Protein AF-A0A9W8L9P3-F1 (afdb_monomer_lite)

pLDDT: mean 70.15, std 20.24, range [27.69, 97.31]

Structure (mmCIF, N/CA/C/O backbone):
data_AF-A0A9W8L9P3-F1
#
_entry.id   AF-A0A9W8L9P3-F1
#
loop_
_atom_site.group_PDB
_atom_site.id
_atom_site.type_symbol
_atom_site.label_atom_id
_atom_site.label_alt_id
_atom_site.label_comp_id
_atom_site.label_asym_id
_atom_site.label_entity_id
_atom_site.label_seq_id
_atom_site.pdbx_PDB_ins_code
_atom_site.Cartn_x
_atom_site.Cartn_y
_atom_site.Cartn_z
_atom_site.occupancy
_atom_site.B_iso_or_equiv
_atom_site.auth_seq_id
_atom_site.auth_comp_id
_atom_site.auth_asym_id
_atom_site.auth_atom_id
_a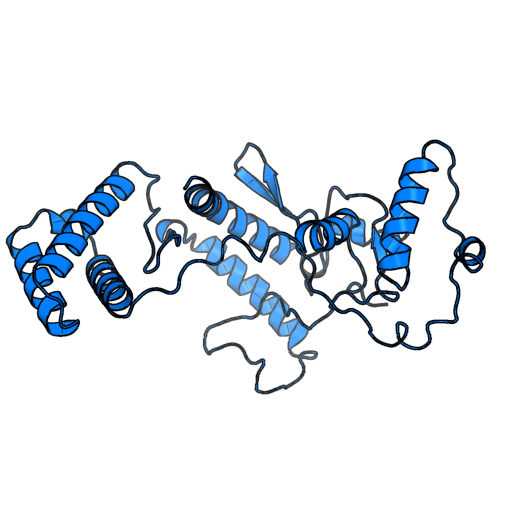tom_site.pdbx_PDB_model_num
ATOM 1 N N . MET A 1 1 ? 17.894 12.466 -28.233 1.00 28.80 1 MET A N 1
ATOM 2 C CA . MET A 1 1 ? 16.641 11.709 -28.426 1.00 28.80 1 MET A CA 1
ATOM 3 C C . MET A 1 1 ? 16.268 11.122 -27.082 1.00 28.80 1 MET A C 1
ATOM 5 O O . MET A 1 1 ? 17.071 10.378 -26.532 1.00 28.80 1 MET A O 1
ATOM 9 N N . SER A 1 2 ? 15.157 11.579 -26.509 1.00 27.69 2 SER A N 1
ATOM 10 C CA . SER A 1 2 ? 14.702 11.188 -25.174 1.00 27.69 2 SER A CA 1
ATOM 11 C C . SER A 1 2 ? 13.898 9.889 -25.263 1.00 27.69 2 SER A C 1
ATOM 13 O O . SER A 1 2 ? 13.131 9.700 -26.199 1.00 27.69 2 SER A O 1
ATOM 15 N N . PHE A 1 3 ? 14.113 8.970 -24.324 1.00 33.41 3 PHE A N 1
ATOM 16 C CA . PHE A 1 3 ? 13.426 7.670 -24.257 1.00 33.41 3 PHE A CA 1
ATOM 17 C C . PHE A 1 3 ? 11.992 7.756 -23.713 1.00 33.41 3 PHE A C 1
ATOM 19 O O . PHE A 1 3 ? 11.249 6.790 -23.826 1.00 33.41 3 PHE A O 1
ATOM 26 N N . SER A 1 4 ? 11.632 8.923 -23.175 1.00 37.16 4 SER A N 1
ATOM 27 C CA . SER A 1 4 ? 10.321 9.334 -22.649 1.00 37.16 4 SER A CA 1
ATOM 28 C C . SER A 1 4 ? 9.149 9.210 -23.597 1.00 37.16 4 SER A C 1
ATOM 30 O O . SER A 1 4 ? 7.990 9.218 -23.210 1.00 37.16 4 SER A O 1
ATOM 32 N N . ASP A 1 5 ? 9.488 9.163 -24.867 1.00 38.34 5 ASP A N 1
ATOM 33 C CA . ASP A 1 5 ? 8.584 9.366 -25.963 1.00 38.34 5 ASP A CA 1
ATOM 34 C C . ASP A 1 5 ? 8.177 7.991 -26.474 1.00 38.34 5 ASP A C 1
ATOM 36 O O . ASP A 1 5 ? 8.290 7.773 -27.657 1.00 38.34 5 ASP A O 1
ATOM 40 N N . LYS A 1 6 ? 7.878 6.995 -25.636 1.00 43.53 6 LYS A N 1
ATOM 41 C CA . LYS A 1 6 ? 7.636 5.610 -26.083 1.00 43.53 6 LYS A CA 1
ATOM 42 C C . LYS A 1 6 ? 6.429 5.049 -25.323 1.00 43.53 6 LYS A C 1
ATOM 44 O O . LYS A 1 6 ? 6.466 5.099 -24.099 1.00 43.53 6 LYS A O 1
ATOM 49 N N . VAL A 1 7 ? 5.396 4.496 -25.992 1.00 46.78 7 VAL A N 1
ATOM 50 C CA . VAL A 1 7 ? 4.148 3.919 -25.377 1.00 46.78 7 VAL A CA 1
ATOM 51 C C . VAL A 1 7 ? 3.688 2.591 -26.013 1.00 46.78 7 VAL A C 1
ATOM 53 O O . VAL A 1 7 ? 3.923 2.397 -27.198 1.00 46.78 7 VAL A O 1
ATOM 56 N N . CYS A 1 8 ? 2.992 1.685 -25.308 1.00 42.81 8 CYS A N 1
ATOM 57 C CA . CYS A 1 8 ? 2.391 0.493 -25.927 1.00 42.81 8 CYS A CA 1
ATOM 58 C C . CYS A 1 8 ? 0.982 0.786 -26.479 1.00 42.81 8 CYS A C 1
ATOM 60 O O . CYS A 1 8 ? 0.221 1.587 -25.944 1.00 42.81 8 CYS A O 1
ATOM 62 N N . LEU A 1 9 ? 0.623 0.128 -27.579 1.00 43.62 9 LEU A N 1
ATOM 63 C CA . LEU A 1 9 ? -0.650 0.296 -28.285 1.00 43.62 9 LEU A CA 1
ATOM 64 C C . LEU A 1 9 ? -1.886 -0.032 -27.420 1.00 43.62 9 LEU A C 1
ATOM 66 O O . LEU A 1 9 ? -2.886 0.686 -27.480 1.00 43.62 9 LEU A O 1
ATOM 70 N N . GLU A 1 10 ? -1.786 -1.062 -26.579 1.00 49.00 10 GLU A N 1
ATOM 71 C CA . GLU A 1 10 ? -2.861 -1.535 -25.692 1.00 49.00 10 GLU A CA 1
ATOM 72 C C . GLU A 1 10 ? -3.124 -0.564 -24.518 1.00 49.00 10 GLU A C 1
ATOM 74 O O . GLU A 1 10 ? -4.282 -0.339 -24.149 1.00 49.00 10 GLU A O 1
ATOM 79 N N . ASP A 1 11 ? -2.083 0.122 -24.024 1.00 44.88 11 ASP A N 1
ATOM 80 C CA . ASP A 1 11 ? -2.177 1.149 -22.969 1.00 44.88 11 ASP A CA 1
ATOM 81 C C . ASP A 1 11 ? -3.068 2.326 -23.387 1.00 44.88 11 ASP A C 1
ATOM 83 O O . ASP A 1 11 ? -3.829 2.890 -22.593 1.00 44.88 11 ASP A O 1
ATOM 87 N N . ILE A 1 12 ? -2.979 2.707 -24.665 1.00 47.88 12 ILE A N 1
ATOM 88 C CA . ILE A 1 12 ? -3.737 3.822 -25.232 1.00 47.88 12 ILE A CA 1
ATOM 89 C C . ILE A 1 12 ? -5.196 3.406 -25.436 1.00 47.88 12 ILE A C 1
ATOM 91 O O . ILE A 1 12 ? -6.100 4.162 -25.086 1.00 47.88 12 ILE A O 1
ATOM 95 N N . GLU A 1 13 ? -5.463 2.204 -25.951 1.00 45.25 13 GLU A N 1
ATOM 96 C CA . GLU A 1 13 ? -6.834 1.711 -26.145 1.00 45.25 13 GLU A CA 1
ATOM 97 C C . GLU A 1 13 ? -7.614 1.604 -24.822 1.00 45.25 13 GLU A C 1
ATOM 99 O O . GLU A 1 13 ? -8.783 2.007 -24.761 1.00 45.25 13 GLU A O 1
ATOM 104 N N . GLY A 1 14 ? -6.961 1.163 -23.740 1.00 44.62 14 GLY A N 1
ATOM 105 C CA . GLY A 1 14 ? -7.553 1.087 -22.401 1.00 44.62 14 GLY A CA 1
ATOM 106 C C . GLY A 1 14 ? -7.969 2.446 -21.822 1.00 44.62 14 GLY A C 1
ATOM 107 O O . GLY A 1 14 ? -9.024 2.543 -21.185 1.00 44.62 14 GLY A O 1
ATOM 108 N N . LEU A 1 15 ? -7.197 3.506 -22.091 1.00 42.22 15 LEU A N 1
ATOM 109 C CA . LEU A 1 15 ? -7.508 4.879 -21.668 1.00 42.22 15 LEU A CA 1
ATOM 110 C C . LEU A 1 15 ? -8.785 5.425 -22.333 1.00 42.22 15 LEU A C 1
ATOM 112 O O . LEU A 1 15 ? -9.551 6.143 -21.687 1.00 42.22 15 LEU A O 1
ATOM 116 N N . TYR A 1 16 ? -9.056 5.063 -23.594 1.00 40.56 16 TYR A N 1
ATOM 117 C CA . TYR A 1 16 ? -10.222 5.566 -24.339 1.00 40.56 16 TYR A CA 1
ATOM 118 C C . TYR A 1 16 ? -11.461 4.674 -24.221 1.00 40.56 16 TYR A C 1
ATOM 120 O O . TYR A 1 16 ? -12.574 5.200 -24.178 1.00 40.56 16 TYR A O 1
ATOM 128 N N . ALA A 1 17 ? -11.303 3.352 -24.091 1.00 41.75 17 ALA A N 1
ATOM 129 C CA . ALA A 1 17 ? -12.431 2.447 -23.854 1.00 41.75 17 ALA A CA 1
ATOM 130 C C . ALA A 1 17 ? -13.065 2.649 -22.462 1.00 41.75 17 ALA A C 1
ATOM 132 O O . ALA A 1 17 ? -14.269 2.452 -22.290 1.00 41.75 17 ALA A O 1
ATOM 133 N N . LYS A 1 18 ? -12.279 3.091 -21.467 1.00 39.78 18 LYS A N 1
ATOM 134 C CA . LYS A 1 18 ? -12.737 3.305 -20.081 1.00 39.78 18 LYS A CA 1
ATOM 135 C C . LYS A 1 18 ? -13.210 4.725 -19.759 1.00 39.78 18 LYS A C 1
ATOM 137 O O . LYS A 1 18 ? -13.650 4.964 -18.635 1.00 39.78 18 LYS A O 1
ATOM 142 N N . GLY A 1 19 ? -13.232 5.642 -20.731 1.00 35.38 19 GLY A N 1
ATOM 143 C CA . GLY A 1 19 ? -13.802 6.988 -20.558 1.00 35.38 19 GLY A CA 1
ATOM 144 C C . GLY A 1 19 ? -15.287 7.008 -20.149 1.00 35.38 19 GLY A C 1
ATOM 145 O O . GLY A 1 19 ? -15.791 8.049 -19.747 1.00 35.38 19 GLY A O 1
ATOM 146 N N . ALA A 1 20 ? -15.975 5.862 -20.208 1.00 35.44 20 ALA A N 1
ATOM 147 C CA . ALA A 1 20 ? -17.373 5.692 -19.814 1.00 35.44 20 ALA A CA 1
ATOM 148 C C . ALA A 1 20 ? -17.593 5.053 -18.421 1.00 35.44 20 ALA A C 1
ATOM 150 O O . ALA A 1 20 ? -18.742 4.890 -18.018 1.00 35.44 20 ALA A O 1
ATOM 151 N N . TYR A 1 21 ? -16.544 4.679 -17.671 1.00 36.06 21 TYR A N 1
ATOM 152 C CA . TYR A 1 21 ? -16.704 3.917 -16.414 1.00 36.06 21 TYR A CA 1
ATOM 153 C C . TYR A 1 21 ? -16.655 4.743 -15.118 1.00 36.06 21 TYR A C 1
ATOM 155 O O . TYR A 1 21 ? -16.954 4.210 -14.051 1.00 36.06 21 TYR A O 1
ATOM 163 N N . PHE A 1 22 ? -16.336 6.039 -15.173 1.00 39.22 22 PHE A N 1
ATOM 164 C CA . PHE A 1 22 ? -16.160 6.846 -13.955 1.00 39.22 22 PHE A CA 1
ATOM 165 C C . PHE A 1 22 ? -17.440 7.499 -13.405 1.00 39.22 22 PHE A C 1
ATOM 167 O O . PHE A 1 22 ? -17.396 8.079 -12.323 1.00 39.22 22 PHE A O 1
ATOM 174 N N . GLU A 1 23 ? -18.588 7.395 -14.082 1.00 40.22 23 GLU A N 1
ATOM 175 C CA . GLU A 1 23 ? -19.798 8.132 -13.670 1.00 40.22 23 GLU A CA 1
ATOM 176 C C . GLU A 1 23 ? -20.809 7.339 -12.819 1.00 40.22 23 GLU A C 1
ATOM 178 O O . GLU A 1 23 ? -21.746 7.938 -12.298 1.00 40.22 23 GLU A O 1
ATOM 183 N N . THR A 1 24 ? -20.647 6.026 -12.602 1.00 41.41 24 THR A N 1
ATOM 184 C CA . THR A 1 24 ? -21.723 5.213 -11.980 1.00 41.41 24 THR A CA 1
ATOM 185 C C . THR A 1 24 ? -21.409 4.580 -10.623 1.00 41.41 24 THR A C 1
ATOM 187 O O . THR A 1 24 ? -22.334 4.091 -9.979 1.00 41.41 24 THR A O 1
ATOM 190 N N . HIS A 1 25 ? -20.164 4.639 -10.133 1.00 46.75 25 HIS A N 1
ATOM 191 C CA . HIS A 1 25 ? -19.759 3.976 -8.877 1.00 46.75 25 HIS A CA 1
ATOM 192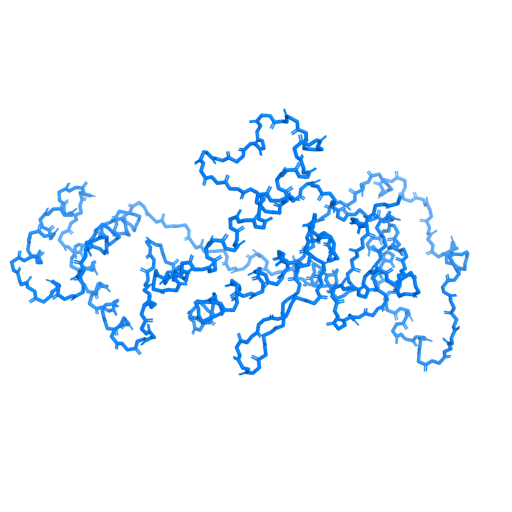 C C . HIS A 1 25 ? -18.918 4.861 -7.946 1.00 46.75 25 HIS A C 1
ATOM 194 O O . HIS A 1 25 ? -18.115 4.359 -7.164 1.00 46.75 25 HIS A O 1
ATOM 200 N N . ALA A 1 26 ? -19.080 6.187 -8.006 1.00 53.09 26 ALA A N 1
ATOM 201 C CA . ALA A 1 26 ? -18.414 7.064 -7.047 1.00 53.09 26 ALA A CA 1
ATOM 202 C C . ALA A 1 26 ? -18.833 6.677 -5.616 1.00 53.09 26 ALA A C 1
ATOM 204 O O . ALA A 1 26 ? -20.019 6.730 -5.270 1.00 53.09 26 ALA A O 1
ATOM 205 N N . VAL A 1 27 ? -17.857 6.266 -4.798 1.00 61.22 27 VAL A N 1
ATOM 206 C CA . VAL A 1 27 ? -18.069 5.911 -3.389 1.00 61.22 27 VAL A CA 1
ATOM 207 C C . VAL A 1 27 ? -18.776 7.076 -2.706 1.00 61.22 27 VAL A C 1
ATOM 209 O O . VAL A 1 27 ? -18.332 8.225 -2.788 1.00 61.22 27 VAL A O 1
ATOM 212 N N . LYS A 1 28 ? -19.908 6.794 -2.054 1.00 75.06 28 LYS A N 1
ATOM 213 C CA . LYS A 1 28 ? -20.668 7.835 -1.361 1.00 75.06 28 LYS A CA 1
ATOM 214 C C . LYS A 1 28 ? -19.780 8.481 -0.291 1.00 75.06 28 LYS A C 1
ATOM 216 O O . LYS A 1 28 ? -19.092 7.763 0.436 1.00 75.06 28 LYS A O 1
ATOM 221 N N . PRO A 1 29 ? -19.793 9.819 -0.166 1.00 81.06 29 PRO A N 1
ATOM 222 C CA . PRO A 1 29 ? -19.003 10.489 0.852 1.00 81.06 29 PRO A CA 1
ATOM 223 C C . PRO A 1 29 ? -19.452 10.027 2.238 1.00 81.06 29 PRO A C 1
ATOM 225 O O . PRO A 1 29 ? -20.646 10.014 2.541 1.00 81.06 29 PRO A O 1
ATOM 228 N N . LYS A 1 30 ? -18.482 9.676 3.084 1.00 85.69 30 LYS A N 1
ATOM 229 C CA . LYS A 1 30 ? -18.744 9.269 4.464 1.00 85.69 30 LYS A CA 1
ATOM 230 C C . LYS A 1 30 ? -19.238 10.449 5.294 1.00 85.69 30 LYS A C 1
ATOM 232 O O . LYS A 1 30 ? -18.729 11.570 5.208 1.00 85.69 30 LYS A O 1
ATOM 237 N N . THR A 1 31 ? -20.223 10.189 6.134 1.00 92.19 31 THR A N 1
ATOM 238 C CA . THR A 1 31 ? -20.740 11.123 7.126 1.00 92.19 31 THR A CA 1
ATOM 239 C C . THR A 1 31 ? -19.696 11.418 8.204 1.00 92.19 31 THR A C 1
ATOM 241 O O . THR A 1 31 ? -18.747 10.671 8.447 1.00 92.19 31 THR A O 1
ATOM 244 N N . ARG A 1 32 ? -19.899 12.519 8.936 1.00 92.81 32 ARG A N 1
ATOM 245 C CA . ARG A 1 32 ? -19.049 12.866 10.089 1.00 92.81 32 ARG A CA 1
ATOM 246 C C . ARG A 1 32 ? -19.100 11.821 11.206 1.00 92.81 32 ARG A C 1
ATOM 248 O O . ARG A 1 32 ? -18.171 11.766 12.003 1.00 92.81 32 ARG A O 1
ATOM 255 N N . VAL A 1 33 ? -20.190 11.063 11.316 1.00 92.94 33 VAL A N 1
ATOM 256 C CA . VAL A 1 33 ? -20.323 9.984 12.303 1.00 92.94 33 VAL A CA 1
ATOM 257 C C . VAL A 1 33 ? -19.426 8.820 11.899 1.00 92.94 33 VAL A C 1
ATOM 259 O O . VAL A 1 33 ? -18.537 8.471 12.669 1.00 92.94 33 VAL A O 1
ATOM 262 N N . GLU A 1 34 ? -19.551 8.340 10.659 1.00 91.06 34 GLU A N 1
ATOM 263 C CA . GLU A 1 34 ? -18.711 7.260 10.118 1.00 91.06 34 GLU A CA 1
ATOM 264 C C . GLU A 1 34 ? -17.221 7.596 10.227 1.00 91.06 34 GLU A C 1
ATOM 266 O O . GLU A 1 34 ? -16.437 6.791 10.713 1.00 91.06 34 GLU A O 1
ATOM 271 N N . LEU A 1 35 ? -16.813 8.825 9.889 1.00 92.00 35 LEU A N 1
ATOM 272 C CA . LEU A 1 35 ? -15.411 9.240 10.019 1.00 92.00 35 LEU A CA 1
ATOM 273 C C . LEU A 1 35 ? -14.895 9.226 11.467 1.00 92.00 35 LEU A C 1
ATOM 275 O O . LEU A 1 35 ? -13.699 9.041 11.687 1.00 92.00 35 LEU A O 1
ATOM 279 N N . ARG A 1 36 ? -15.757 9.464 12.463 1.00 94.88 36 ARG A N 1
ATOM 280 C CA . ARG A 1 36 ? -15.377 9.365 13.882 1.00 94.88 36 ARG A CA 1
ATOM 281 C C . ARG A 1 36 ? -15.287 7.909 14.323 1.00 94.88 36 ARG A C 1
ATOM 283 O O . ARG A 1 36 ? -14.359 7.579 15.051 1.00 94.88 36 ARG A O 1
ATOM 290 N N . MET A 1 37 ? -16.191 7.061 13.837 1.00 94.31 37 MET A N 1
ATOM 291 C CA . MET A 1 37 ? -16.171 5.623 14.101 1.00 94.31 37 MET A CA 1
ATOM 292 C C . MET A 1 37 ? -14.935 4.953 13.493 1.00 94.31 37 MET A C 1
ATOM 294 O O . MET A 1 37 ? -14.223 4.258 14.206 1.00 94.31 37 MET A O 1
ATOM 298 N N . ILE A 1 38 ? -14.589 5.270 12.240 1.00 91.06 38 ILE A N 1
ATOM 299 C CA . ILE A 1 38 ? -13.365 4.785 11.576 1.00 91.06 38 ILE A CA 1
ATOM 300 C C . ILE A 1 38 ? -12.120 5.185 12.369 1.00 91.06 38 ILE A C 1
ATOM 302 O O . ILE A 1 38 ? -11.244 4.362 12.617 1.00 91.06 38 ILE A O 1
ATOM 306 N N . LYS A 1 39 ? -12.047 6.440 12.831 1.00 92.44 39 LYS A N 1
ATOM 307 C CA . LYS A 1 39 ? -10.921 6.906 13.657 1.00 92.44 39 LYS A CA 1
ATOM 308 C C . LYS A 1 39 ? -10.842 6.192 15.005 1.00 92.44 39 LYS A C 1
ATOM 310 O O . LYS A 1 39 ? -9.737 5.924 15.462 1.00 92.44 39 LYS A O 1
ATOM 315 N N . ALA A 1 40 ? -11.980 5.904 15.633 1.00 94.56 40 ALA A N 1
ATOM 316 C CA . ALA A 1 40 ? -12.039 5.153 16.882 1.00 94.56 40 ALA A CA 1
ATOM 317 C C . ALA A 1 40 ? -11.603 3.690 16.692 1.00 94.56 40 ALA A C 1
ATOM 319 O O . ALA A 1 40 ? -10.775 3.201 17.457 1.00 94.56 40 ALA A O 1
ATOM 320 N N . SER A 1 41 ? -12.095 3.030 15.639 1.00 93.88 41 SER A N 1
ATOM 321 C CA . SER A 1 41 ? -11.680 1.683 15.224 1.00 93.88 41 SER A CA 1
ATOM 322 C C . SER A 1 41 ? -10.170 1.634 14.958 1.00 93.88 41 SER A C 1
ATOM 324 O O . SER A 1 41 ? -9.459 0.835 15.562 1.00 93.88 41 SER A O 1
ATOM 326 N N . ALA A 1 42 ? -9.639 2.561 14.152 1.00 91.12 42 ALA A N 1
ATOM 327 C CA . ALA A 1 42 ? -8.206 2.655 13.865 1.00 91.12 42 ALA A CA 1
ATOM 328 C C . ALA A 1 42 ? -7.358 2.932 15.119 1.00 91.12 42 ALA A C 1
ATOM 330 O O . ALA A 1 42 ? -6.266 2.387 15.258 1.00 91.12 42 ALA A O 1
ATOM 331 N N . PHE A 1 43 ? -7.855 3.748 16.055 1.00 93.12 43 PHE A N 1
ATOM 332 C CA . PHE A 1 43 ? -7.182 3.988 17.331 1.00 93.12 43 PHE A CA 1
ATOM 333 C C . PHE A 1 43 ? -7.023 2.697 18.142 1.00 93.12 43 PHE A C 1
ATOM 335 O O . PHE A 1 43 ? -5.920 2.413 18.605 1.00 93.12 43 PHE A O 1
ATOM 342 N N . ILE A 1 44 ? -8.079 1.888 18.264 1.00 93.75 44 ILE A N 1
ATOM 343 C CA . ILE A 1 44 ? -8.004 0.598 18.965 1.00 93.75 44 ILE A CA 1
ATOM 344 C C . ILE A 1 44 ? -7.021 -0.337 18.251 1.00 93.75 44 ILE A C 1
ATOM 346 O O . ILE A 1 44 ? -6.127 -0.891 18.887 1.00 93.75 44 ILE A O 1
ATOM 350 N N . ARG A 1 45 ? -7.125 -0.441 16.921 1.00 90.69 45 ARG A N 1
ATOM 351 C CA . ARG A 1 45 ? -6.269 -1.320 16.106 1.00 90.69 45 ARG A CA 1
ATOM 352 C C . ARG A 1 45 ? -4.800 -0.909 16.065 1.00 90.69 45 ARG A C 1
ATOM 354 O O . ARG A 1 45 ? -3.947 -1.739 15.787 1.00 90.69 45 ARG A O 1
ATOM 361 N N . SER A 1 46 ? -4.487 0.346 16.385 1.00 88.50 46 SER A N 1
ATOM 362 C CA . SER A 1 46 ? -3.100 0.800 16.544 1.00 88.50 46 SER A CA 1
ATOM 363 C C . SER A 1 46 ? -2.418 0.262 17.810 1.00 88.50 46 SER A C 1
ATOM 365 O O . SER A 1 46 ? -1.202 0.391 17.958 1.00 88.50 46 SER A O 1
ATOM 367 N N . SER A 1 47 ? -3.182 -0.327 18.737 1.00 89.88 47 SER A N 1
ATOM 368 C CA . SER A 1 47 ? -2.625 -0.990 19.910 1.00 89.88 47 SER A CA 1
ATOM 369 C C . SER A 1 47 ? -1.991 -2.336 19.523 1.00 89.88 47 SER A C 1
ATOM 371 O O . SER A 1 47 ? -2.594 -3.093 18.760 1.00 89.88 47 SER A O 1
ATOM 373 N N . PRO A 1 48 ? -0.798 -2.677 20.046 1.00 86.50 48 PRO A N 1
ATOM 374 C CA . PRO A 1 48 ? -0.215 -4.000 19.840 1.00 86.50 48 PRO A CA 1
ATOM 375 C C . PRO A 1 48 ? -1.161 -5.094 20.338 1.00 86.50 48 PRO A C 1
ATOM 377 O O . PRO A 1 48 ? -1.744 -4.935 21.407 1.00 86.50 48 PRO A O 1
ATOM 380 N N . GLU A 1 49 ? -1.288 -6.197 19.595 1.00 87.94 49 GLU A N 1
ATOM 381 C CA . GLU A 1 49 ? -2.119 -7.353 19.989 1.00 87.94 49 GLU A CA 1
ATOM 382 C C . GLU A 1 49 ? -3.582 -6.970 20.305 1.00 87.94 49 GLU A C 1
ATOM 384 O O . GLU A 1 49 ? -4.222 -7.524 21.205 1.00 87.94 49 GLU A O 1
ATOM 389 N N . TRP A 1 50 ? -4.124 -5.971 19.592 1.00 91.81 50 TRP A N 1
ATOM 390 C CA . TRP A 1 50 ? -5.482 -5.471 19.831 1.00 91.81 50 TRP A CA 1
ATOM 391 C C . TRP A 1 50 ? -6.546 -6.569 19.692 1.00 91.81 50 TRP A C 1
ATOM 393 O O . TRP A 1 50 ? -7.529 -6.571 20.430 1.00 91.81 50 TRP A O 1
ATOM 403 N N . SER A 1 51 ? -6.339 -7.510 18.765 1.00 90.94 51 SER A N 1
ATOM 404 C CA . SER A 1 51 ? -7.241 -8.627 18.473 1.00 90.94 51 SER A CA 1
ATOM 405 C C . SER A 1 51 ? -7.355 -9.599 19.647 1.00 90.94 51 SER A C 1
ATOM 407 O O . SER A 1 51 ? -8.440 -10.075 19.971 1.00 90.94 51 SER A O 1
ATOM 409 N N . GLU A 1 52 ? -6.240 -9.873 20.316 1.00 90.94 52 GLU A N 1
ATOM 410 C CA . GLU A 1 52 ? -6.154 -10.735 21.487 1.00 90.94 52 GLU A CA 1
ATOM 411 C C . GLU A 1 52 ? -6.779 -10.036 22.696 1.00 90.94 52 GLU A C 1
ATOM 413 O O . GLU A 1 52 ? -7.607 -10.626 23.398 1.00 90.94 52 GLU A O 1
ATOM 418 N N . GLN A 1 53 ? -6.438 -8.756 22.881 1.00 93.44 53 GLN A N 1
ATOM 419 C CA . GLN A 1 53 ? -6.959 -7.891 23.942 1.00 93.44 53 GLN A CA 1
ATOM 420 C C . GLN A 1 53 ? -8.468 -7.643 23.836 1.00 93.44 53 GLN A C 1
ATOM 422 O O . GLN A 1 53 ? -9.107 -7.362 24.847 1.00 93.44 53 GLN A O 1
ATOM 427 N N . LEU A 1 54 ? -9.060 -7.798 22.648 1.00 92.75 54 LEU A N 1
ATOM 428 C CA . LEU A 1 54 ? -10.503 -7.673 22.436 1.00 92.75 54 LEU A CA 1
ATOM 429 C C . LEU A 1 54 ? -11.325 -8.686 23.260 1.00 92.75 54 LEU A C 1
ATOM 431 O O . LEU A 1 54 ? -12.503 -8.433 23.525 1.00 92.75 54 LEU A O 1
ATOM 435 N N . ASN A 1 55 ? -10.706 -9.805 23.666 1.00 89.88 55 ASN A N 1
ATOM 436 C CA . ASN A 1 55 ? -11.311 -10.832 24.523 1.00 89.88 55 ASN A CA 1
ATOM 437 C C . ASN A 1 55 ? -11.247 -10.492 26.026 1.00 89.88 55 ASN A C 1
ATOM 439 O O . ASN A 1 55 ? -11.894 -11.169 26.825 1.00 89.88 55 ASN A O 1
ATOM 443 N N . ASP A 1 56 ? -10.467 -9.482 26.430 1.00 93.62 56 ASP A N 1
ATOM 444 C CA . ASP A 1 56 ? -10.430 -8.995 27.811 1.00 93.62 56 ASP A CA 1
ATOM 445 C C . ASP A 1 56 ? -11.538 -7.958 28.026 1.00 93.62 56 ASP A C 1
ATOM 447 O O . ASP A 1 56 ? -11.493 -6.835 27.519 1.00 93.62 56 ASP A O 1
ATOM 451 N N . GLU A 1 57 ? -12.531 -8.334 28.830 1.00 94.19 57 GLU A N 1
ATOM 452 C CA . GLU A 1 57 ? -13.679 -7.490 29.157 1.00 94.19 57 GLU A CA 1
ATOM 453 C C . GLU A 1 57 ? -13.270 -6.162 29.819 1.00 94.19 57 GLU A C 1
ATOM 455 O O . GLU A 1 57 ? -13.867 -5.122 29.539 1.00 94.19 57 GLU A O 1
ATOM 460 N N . ASN A 1 58 ? -12.219 -6.146 30.647 1.00 94.44 58 ASN A N 1
ATOM 461 C CA . ASN A 1 58 ? -11.759 -4.905 31.275 1.00 94.44 58 ASN A CA 1
ATOM 462 C C . ASN A 1 58 ? -11.166 -3.955 30.232 1.00 94.44 58 ASN A C 1
ATOM 464 O O . ASN A 1 58 ? -11.422 -2.749 30.272 1.00 94.44 58 ASN A O 1
ATOM 468 N N . LYS A 1 59 ? -10.399 -4.499 29.280 1.00 94.50 59 LYS A N 1
ATOM 469 C CA . LYS A 1 59 ? -9.782 -3.711 28.211 1.00 94.50 59 LYS A CA 1
ATOM 470 C C . LYS A 1 59 ? -10.826 -3.181 27.236 1.00 94.50 59 LYS A C 1
ATOM 472 O O . LYS A 1 59 ? -10.783 -2.007 26.867 1.00 94.50 59 LYS A O 1
ATOM 477 N N . ARG A 1 60 ? -11.816 -4.010 26.897 1.00 94.75 60 ARG A N 1
ATOM 478 C CA . ARG A 1 60 ? -12.991 -3.625 26.109 1.00 94.75 60 ARG A CA 1
ATOM 479 C C . ARG A 1 60 ? -13.734 -2.452 26.754 1.00 94.75 60 ARG A C 1
ATOM 481 O O . ARG A 1 60 ? -14.012 -1.469 26.072 1.00 94.75 60 ARG A O 1
ATOM 488 N N . GLN A 1 61 ? -13.987 -2.503 28.063 1.00 94.94 61 GLN A N 1
ATOM 489 C CA . GLN A 1 61 ? -14.647 -1.412 28.791 1.00 94.94 61 GLN A CA 1
ATOM 490 C C . GLN A 1 61 ? -13.796 -0.136 28.862 1.00 94.94 61 GLN A C 1
ATOM 492 O O . GLN A 1 61 ? -14.326 0.964 28.682 1.00 94.94 61 GLN A O 1
ATOM 497 N N . GLU A 1 62 ? -12.484 -0.267 29.077 1.00 96.50 62 GLU A N 1
ATOM 498 C CA . GLU A 1 62 ? -11.537 0.854 29.057 1.00 96.50 62 GLU A CA 1
ATOM 499 C C . GLU A 1 62 ? -11.560 1.570 27.699 1.00 96.50 62 GLU A C 1
ATOM 501 O O . GLU A 1 62 ? -11.780 2.784 27.636 1.00 96.50 62 GLU A O 1
ATOM 506 N N . TRP A 1 63 ? -11.403 0.818 26.605 1.00 97.31 63 TRP A N 1
ATOM 507 C CA . TRP A 1 63 ? -11.446 1.370 25.255 1.00 97.31 63 TRP A CA 1
ATOM 508 C C . TRP A 1 63 ? -12.810 1.950 24.915 1.00 97.31 63 TRP A C 1
ATOM 510 O O . TRP A 1 63 ? -12.856 3.053 24.377 1.00 97.31 63 TRP A O 1
ATOM 520 N N . ALA A 1 64 ? -13.909 1.280 25.271 1.00 96.50 64 ALA A N 1
ATOM 521 C CA . ALA A 1 64 ? -15.258 1.790 25.050 1.00 96.50 64 ALA A CA 1
ATOM 522 C C . ALA A 1 64 ? -15.451 3.166 25.702 1.00 96.50 64 ALA A C 1
ATOM 524 O O . ALA A 1 64 ? -15.910 4.101 25.044 1.00 96.50 64 ALA A O 1
ATOM 525 N N . ALA A 1 65 ? -15.034 3.332 26.961 1.00 96.50 65 ALA A N 1
ATOM 526 C CA . ALA A 1 65 ? -15.089 4.621 27.646 1.00 96.50 65 ALA A CA 1
ATOM 527 C C . ALA A 1 65 ? -14.187 5.671 26.971 1.00 96.50 65 ALA A C 1
ATOM 529 O O . ALA A 1 65 ? -14.610 6.812 26.754 1.00 96.50 65 ALA A O 1
ATOM 530 N N . GLN A 1 66 ? -12.968 5.280 26.590 1.00 96.62 66 GLN A N 1
ATOM 531 C CA . GLN A 1 66 ? -11.989 6.167 25.967 1.00 96.62 66 GLN A CA 1
ATOM 532 C C . GLN A 1 66 ? -12.442 6.674 24.594 1.00 96.62 66 GLN A C 1
ATOM 534 O O . GLN A 1 66 ? -12.387 7.882 24.339 1.00 96.62 66 GLN A O 1
ATOM 539 N N . VAL A 1 67 ? -12.901 5.788 23.706 1.00 96.62 67 VAL A N 1
ATOM 540 C CA . VAL A 1 67 ? -13.337 6.178 22.359 1.00 96.62 67 VAL A CA 1
ATOM 541 C C . VAL A 1 67 ? -14.641 6.965 22.407 1.00 96.62 67 VAL A C 1
ATOM 543 O O . VAL A 1 67 ? -14.793 7.940 21.667 1.00 96.62 67 VAL A O 1
ATOM 546 N N . LYS A 1 68 ? -15.548 6.615 23.330 1.00 96.50 68 LYS A N 1
ATOM 547 C CA . LYS A 1 68 ? -16.794 7.354 23.545 1.00 96.50 68 LYS A CA 1
ATOM 548 C C . LYS A 1 68 ? -16.517 8.809 23.902 1.00 96.50 68 LYS A C 1
ATOM 550 O O . LYS A 1 68 ? -17.082 9.705 23.272 1.00 96.50 68 LYS A O 1
ATOM 555 N N . ASP A 1 69 ? -15.624 9.058 24.862 1.00 96.19 69 ASP A N 1
ATOM 556 C CA . ASP A 1 69 ? -15.288 10.424 25.264 1.00 96.19 69 ASP A CA 1
ATOM 557 C C . ASP A 1 69 ? -14.445 11.156 24.211 1.00 96.19 69 ASP A C 1
ATOM 559 O O . ASP A 1 69 ? -14.758 12.296 23.860 1.00 96.19 69 ASP A O 1
ATOM 563 N N . THR A 1 70 ? -13.421 10.508 23.656 1.00 97.06 70 THR A N 1
ATOM 564 C CA . THR A 1 70 ? -12.483 11.142 22.713 1.00 97.06 70 THR A CA 1
ATOM 565 C C . THR A 1 70 ? -13.177 11.547 21.413 1.00 97.06 70 THR A C 1
ATOM 567 O O . THR A 1 70 ? -12.987 12.660 20.919 1.00 97.06 70 THR A O 1
ATOM 570 N N . TYR A 1 71 ? -14.030 10.674 20.870 1.00 95.94 71 TYR A N 1
ATOM 571 C CA . TYR A 1 71 ? -14.695 10.881 19.581 1.00 95.94 71 TYR A CA 1
ATOM 572 C C . TYR A 1 71 ? -16.155 11.345 19.716 1.00 95.94 71 TYR A C 1
ATOM 574 O O . TYR A 1 71 ? -16.821 11.594 18.706 1.00 95.94 71 TYR A O 1
ATOM 582 N N . LYS A 1 72 ? -16.642 11.545 20.950 1.00 96.62 72 LYS A N 1
ATOM 583 C CA . LYS A 1 72 ? -18.008 12.004 21.267 1.00 96.62 72 LYS A CA 1
ATOM 584 C C . LYS A 1 72 ? -19.073 11.120 20.609 1.00 96.62 72 LYS A C 1
ATOM 586 O O . LYS A 1 72 ? -19.953 11.622 19.902 1.00 96.62 72 LYS A O 1
ATOM 591 N N . LEU A 1 73 ? -18.923 9.812 20.792 1.00 96.38 73 LEU A N 1
ATOM 592 C CA . LEU A 1 73 ? -19.802 8.788 20.226 1.00 96.38 73 LEU A CA 1
ATOM 593 C C . LEU A 1 73 ? -20.945 8.445 21.191 1.00 96.38 73 LEU A C 1
ATOM 595 O O . LEU A 1 73 ? -20.832 8.643 22.403 1.00 96.38 73 LEU A O 1
ATOM 599 N N . ILE A 1 74 ? -22.055 7.936 20.660 1.00 96.62 74 ILE A N 1
ATOM 600 C CA . ILE A 1 74 ? -23.139 7.351 21.465 1.00 96.62 74 ILE A CA 1
ATOM 601 C C . ILE A 1 74 ? -22.911 5.851 21.677 1.00 96.62 74 ILE A C 1
ATOM 603 O O . ILE A 1 74 ? -22.148 5.227 20.948 1.00 96.62 74 ILE A O 1
ATOM 607 N N . ASP A 1 75 ? -23.618 5.250 22.636 1.00 96.56 75 ASP A N 1
ATOM 608 C CA . ASP A 1 75 ? -23.441 3.830 22.981 1.00 96.56 75 ASP A CA 1
ATOM 609 C C . ASP A 1 75 ? -23.617 2.887 21.785 1.00 96.56 75 ASP A C 1
ATOM 611 O O . ASP A 1 75 ? -22.788 2.011 21.584 1.00 96.56 75 ASP A O 1
ATOM 615 N N . LYS A 1 76 ? -24.614 3.134 20.927 1.00 96.38 76 LYS A N 1
ATOM 616 C CA . LYS A 1 76 ? -24.842 2.323 19.718 1.00 96.38 76 LYS A CA 1
ATOM 617 C C . LYS A 1 76 ? -23.713 2.412 18.689 1.00 96.38 76 LYS A C 1
ATOM 619 O O . LYS A 1 76 ? -23.459 1.455 17.974 1.00 96.38 76 LYS A O 1
ATOM 624 N N . GLU A 1 77 ? -23.063 3.571 18.577 1.00 96.94 77 GLU A N 1
ATOM 625 C CA . GLU A 1 77 ? -21.925 3.746 17.663 1.00 96.94 77 GLU A CA 1
ATOM 626 C C . GLU A 1 77 ? -20.700 2.995 18.197 1.00 96.94 77 GLU A C 1
ATOM 628 O O . GLU A 1 77 ? -19.949 2.419 17.420 1.00 96.94 77 GLU A O 1
ATOM 633 N N . VAL A 1 78 ? -20.515 2.982 19.521 1.00 96.88 78 VAL A N 1
ATOM 634 C CA . VAL A 1 78 ? -19.450 2.213 20.177 1.00 96.88 78 VAL A CA 1
ATOM 635 C C . VAL A 1 78 ? -19.707 0.714 20.046 1.00 96.88 78 VAL A C 1
ATOM 637 O O . VAL A 1 78 ? -18.798 -0.007 19.659 1.00 96.88 78 VAL A O 1
ATOM 640 N N . GLU A 1 79 ? -20.934 0.257 20.298 1.00 96.25 79 GLU A N 1
ATOM 641 C CA . GLU A 1 79 ? -21.352 -1.139 20.109 1.00 96.25 79 GLU A CA 1
ATOM 642 C C . GLU A 1 79 ? -21.045 -1.624 18.686 1.00 96.25 79 GLU A C 1
ATOM 644 O O . GLU A 1 79 ? -20.334 -2.612 18.524 1.00 96.25 79 GLU A O 1
ATOM 649 N N . TYR A 1 80 ? -21.441 -0.849 17.668 1.00 95.88 80 TYR A N 1
ATOM 650 C CA . TYR A 1 80 ? -21.121 -1.153 16.272 1.00 95.88 80 TYR A CA 1
ATOM 651 C C . TYR A 1 80 ? -19.610 -1.268 16.018 1.00 95.88 80 TYR A C 1
ATOM 653 O O . TYR A 1 80 ? -19.172 -2.173 15.316 1.00 95.88 80 TYR A O 1
ATOM 661 N N . ILE A 1 81 ? -18.791 -0.367 16.581 1.00 95.38 81 ILE A N 1
ATOM 662 C CA . ILE A 1 81 ? -17.327 -0.438 16.426 1.00 95.38 81 ILE A CA 1
ATOM 663 C C . ILE A 1 81 ? -16.791 -1.761 16.983 1.00 95.38 81 ILE A C 1
ATOM 665 O O . ILE A 1 81 ? -15.917 -2.361 16.372 1.00 95.38 81 ILE A O 1
ATOM 669 N N . PHE A 1 82 ? -17.292 -2.228 18.127 1.00 95.88 82 PHE A N 1
ATOM 670 C CA . PHE A 1 82 ? -16.832 -3.492 18.705 1.00 95.88 82 PHE A CA 1
ATOM 671 C C . PHE A 1 82 ? -17.304 -4.713 17.909 1.00 95.88 82 PHE A C 1
ATOM 673 O O . PHE A 1 82 ? -16.506 -5.628 17.724 1.00 95.88 82 PHE A O 1
ATOM 680 N N . GLU A 1 83 ? -18.530 -4.709 17.381 1.00 94.56 83 GLU A N 1
ATOM 681 C CA . GLU A 1 83 ? -18.998 -5.745 16.444 1.00 94.56 83 GLU A CA 1
ATOM 682 C C . GLU A 1 83 ? -18.116 -5.801 15.182 1.00 94.56 83 GLU A C 1
ATOM 684 O O . GLU A 1 83 ? -17.707 -6.875 14.738 1.00 94.56 83 GLU A O 1
ATOM 689 N N . GLU A 1 84 ? -17.755 -4.639 14.632 1.00 92.75 84 GLU A N 1
ATOM 690 C CA . GLU A 1 84 ? -16.841 -4.530 13.490 1.00 92.75 84 GLU A CA 1
ATOM 691 C C . GLU A 1 84 ? -15.434 -5.053 13.833 1.00 92.75 84 GLU A C 1
ATOM 693 O O . GLU A 1 84 ? -14.840 -5.807 13.063 1.00 92.75 84 GLU A O 1
ATOM 698 N N . LEU A 1 85 ? -14.902 -4.712 15.010 1.00 93.44 85 LEU A N 1
ATOM 699 C CA . LEU A 1 85 ? -13.596 -5.194 15.469 1.00 93.44 85 LEU A CA 1
ATOM 700 C C . LEU A 1 85 ? -13.572 -6.712 15.680 1.00 93.44 85 LEU A C 1
ATOM 702 O O . LEU A 1 85 ? -12.553 -7.343 15.401 1.00 93.44 85 LEU A O 1
ATOM 706 N N . GLU A 1 86 ? -14.673 -7.312 16.138 1.00 92.75 86 GLU A N 1
ATOM 707 C CA . GLU A 1 86 ? -14.811 -8.770 16.235 1.00 92.75 86 GLU A CA 1
ATOM 708 C C . GLU A 1 86 ? -14.761 -9.424 14.850 1.00 92.75 86 GLU A C 1
ATOM 710 O O . GLU A 1 86 ? -14.065 -10.427 14.660 1.00 92.75 86 GLU A O 1
ATOM 715 N N . TYR A 1 87 ? -15.433 -8.826 13.862 1.00 89.69 87 TYR A N 1
ATOM 716 C CA . TYR A 1 87 ? -15.352 -9.270 12.473 1.00 89.69 87 TYR A CA 1
ATOM 717 C C . TYR A 1 87 ? -13.926 -9.146 11.914 1.00 89.69 87 TYR A C 1
ATOM 719 O O . TYR A 1 87 ? -13.408 -10.091 11.320 1.00 89.69 87 TYR A O 1
ATOM 727 N N . TYR A 1 88 ? -13.237 -8.032 12.166 1.00 88.69 88 TYR A N 1
ATOM 728 C CA . TYR A 1 88 ? -11.847 -7.841 11.738 1.00 88.69 88 TYR A CA 1
ATOM 729 C C . TYR A 1 88 ? -10.882 -8.821 12.416 1.00 88.69 88 TYR A C 1
ATOM 731 O O . TYR A 1 88 ? -9.972 -9.335 11.766 1.00 88.69 88 TYR A O 1
ATOM 739 N N . ALA A 1 89 ? -11.094 -9.143 13.694 1.00 89.50 89 ALA A N 1
ATOM 740 C CA . ALA A 1 89 ? -10.314 -10.162 14.392 1.00 89.50 89 ALA A CA 1
ATOM 741 C C . ALA A 1 89 ? -10.538 -11.562 13.790 1.00 89.50 89 ALA A C 1
ATOM 743 O O . ALA A 1 89 ? -9.596 -12.350 13.685 1.00 89.50 89 ALA A O 1
ATOM 744 N N . LEU A 1 90 ? -11.764 -11.866 13.348 1.00 88.00 90 LEU A N 1
ATOM 745 C CA . LEU A 1 90 ? -12.073 -13.104 12.632 1.00 88.00 90 LEU A CA 1
ATOM 746 C C . LEU A 1 90 ? -11.388 -13.159 11.260 1.00 88.00 90 LEU A C 1
ATOM 748 O O . LEU A 1 90 ? -10.824 -14.197 10.917 1.00 88.00 90 LEU A O 1
ATOM 752 N N . LEU A 1 91 ? -11.406 -12.058 10.500 1.00 84.50 91 LEU A N 1
ATOM 753 C CA . LEU A 1 91 ? -10.694 -11.959 9.222 1.00 84.50 91 LEU A CA 1
ATOM 754 C C . LEU A 1 91 ? -9.195 -12.183 9.408 1.00 84.50 91 LEU A C 1
ATOM 756 O O . LEU A 1 91 ? -8.631 -13.031 8.729 1.00 84.50 91 LEU A O 1
ATOM 760 N N . LYS A 1 92 ? -8.573 -11.518 10.387 1.00 83.44 92 LYS A N 1
ATOM 761 C CA . LYS A 1 92 ? -7.156 -11.719 10.720 1.00 83.44 92 LYS A CA 1
ATOM 762 C C . LYS A 1 92 ? -6.843 -13.175 11.079 1.00 83.44 92 LYS A C 1
ATOM 764 O O . LYS A 1 92 ? -5.814 -13.701 10.679 1.00 83.44 92 LYS A O 1
ATOM 769 N N . LYS A 1 93 ? -7.733 -13.849 11.815 1.00 83.94 93 LYS A N 1
ATOM 770 C CA . LYS A 1 93 ? -7.559 -15.257 12.207 1.00 83.94 93 LYS A CA 1
ATOM 771 C C . LYS A 1 93 ? -7.683 -16.238 11.034 1.00 83.94 93 LYS A C 1
ATOM 773 O O . LYS A 1 93 ? -7.062 -17.297 11.069 1.00 83.94 93 LYS A O 1
ATOM 778 N N . ASN A 1 94 ? -8.530 -15.927 10.056 1.00 82.19 94 ASN A N 1
ATOM 779 C CA . ASN A 1 94 ? -8.810 -16.798 8.911 1.00 82.19 94 ASN A CA 1
ATOM 780 C C . ASN A 1 94 ? -7.995 -16.434 7.657 1.00 82.19 94 ASN A C 1
ATOM 782 O O . ASN A 1 94 ? -8.006 -17.202 6.696 1.00 82.19 94 ASN A O 1
ATOM 786 N N . GLY A 1 95 ? -7.362 -15.261 7.648 1.00 76.50 95 GLY A N 1
ATOM 787 C CA . GLY A 1 95 ? -6.581 -14.723 6.541 1.00 76.50 95 GLY A CA 1
ATOM 788 C C . GLY A 1 95 ? -5.145 -15.241 6.498 1.00 76.50 95 GLY A C 1
ATOM 789 O O . GLY A 1 95 ? -4.772 -16.188 7.191 1.00 76.50 95 GLY A O 1
ATOM 790 N N . VAL A 1 96 ? -4.338 -14.610 5.647 1.00 73.25 96 VAL A N 1
ATOM 791 C CA . VAL A 1 96 ? -2.906 -14.896 5.522 1.00 73.25 96 VAL A CA 1
ATOM 792 C C . VAL A 1 96 ? -2.144 -14.201 6.652 1.00 73.25 96 VAL A C 1
ATOM 794 O O . VAL A 1 96 ? -2.418 -13.046 6.980 1.00 73.25 96 VAL A O 1
ATOM 797 N N . ASP A 1 97 ? -1.166 -14.898 7.236 1.00 69.25 97 ASP A N 1
ATOM 798 C CA . ASP A 1 97 ? -0.339 -14.365 8.320 1.00 69.25 97 ASP A CA 1
ATOM 799 C C . ASP A 1 97 ? 0.281 -13.007 7.947 1.00 69.25 97 ASP A C 1
ATOM 801 O O . ASP A 1 97 ? 0.986 -12.860 6.944 1.00 69.25 97 ASP A O 1
ATOM 805 N N . GLY A 1 98 ? 0.030 -12.012 8.800 1.00 73.94 98 GLY A N 1
ATOM 806 C CA . GLY A 1 98 ? 0.562 -10.659 8.668 1.00 73.94 98 GLY A CA 1
ATOM 807 C C . GLY A 1 98 ? -0.271 -9.707 7.811 1.00 73.94 98 GLY A C 1
ATOM 808 O O . GLY A 1 98 ? 0.037 -8.519 7.812 1.00 73.94 98 GLY A O 1
ATOM 809 N N . GLU A 1 99 ? -1.315 -10.175 7.123 1.00 81.00 99 GLU A N 1
ATOM 810 C CA . GLU A 1 99 ? -2.283 -9.298 6.460 1.00 81.00 99 GLU A CA 1
ATOM 811 C C . GLU A 1 99 ? -3.309 -8.775 7.468 1.00 81.00 99 GLU A C 1
ATOM 813 O O . GLU A 1 99 ? -3.975 -9.533 8.174 1.00 81.00 99 GLU A O 1
ATOM 818 N N . GLU A 1 100 ? -3.451 -7.457 7.533 1.00 80.25 100 GLU A N 1
ATOM 819 C CA . GLU A 1 100 ? -4.389 -6.786 8.424 1.00 80.25 100 GLU A CA 1
ATOM 820 C C . GLU A 1 100 ? -5.142 -5.683 7.686 1.00 80.25 100 GLU A C 1
ATOM 822 O O . GLU A 1 100 ? -4.628 -5.060 6.756 1.00 80.25 100 GLU A O 1
ATOM 827 N N . LEU A 1 101 ? -6.364 -5.397 8.132 1.00 82.00 101 LEU A N 1
ATOM 828 C CA . LEU A 1 101 ? -7.109 -4.241 7.652 1.00 82.00 101 LEU A CA 1
ATOM 829 C C . LEU A 1 101 ? -6.453 -2.951 8.153 1.00 82.00 101 LEU A C 1
ATOM 831 O O . LEU A 1 101 ? -6.229 -2.758 9.349 1.00 82.00 101 LEU A O 1
ATOM 835 N N . GLY A 1 102 ? -6.193 -2.035 7.230 1.00 79.56 102 GLY A N 1
ATOM 836 C CA . GLY A 1 102 ? -5.620 -0.724 7.484 1.00 79.56 102 GLY A CA 1
ATOM 837 C C . GLY A 1 102 ? -6.591 0.236 8.174 1.00 79.56 102 GLY A C 1
ATOM 838 O O . GLY A 1 102 ? -7.722 -0.091 8.535 1.00 79.56 102 GLY A O 1
ATOM 839 N N . SER A 1 103 ? -6.145 1.470 8.405 1.00 73.94 103 SER A N 1
ATOM 840 C CA . SER A 1 103 ? -6.925 2.500 9.119 1.00 73.94 103 SER A CA 1
ATOM 841 C C . SER A 1 103 ? -8.135 3.039 8.342 1.00 73.94 103 SER A C 1
ATOM 843 O O . SER A 1 103 ? -8.914 3.814 8.895 1.00 73.94 103 SER A O 1
ATOM 845 N N . PHE A 1 104 ? -8.279 2.661 7.074 1.00 72.38 104 PHE A N 1
ATOM 846 C CA . PHE A 1 104 ? -9.361 3.067 6.184 1.00 72.38 104 PHE A CA 1
ATOM 847 C C . PHE A 1 104 ? -9.950 1.837 5.498 1.00 72.38 104 PHE A C 1
ATOM 849 O O . PHE A 1 104 ? -9.245 0.853 5.285 1.00 72.38 104 PHE A O 1
ATOM 856 N N . ASP A 1 105 ? -11.226 1.921 5.135 1.00 70.31 105 ASP A N 1
ATOM 857 C CA . ASP A 1 105 ? -11.925 0.891 4.370 1.00 70.31 105 ASP A CA 1
ATOM 858 C C . ASP A 1 105 ? -11.161 0.535 3.090 1.00 70.31 105 ASP A C 1
ATOM 860 O O . ASP A 1 105 ? -10.605 1.415 2.424 1.00 70.31 105 ASP A O 1
ATOM 864 N N . ASN A 1 106 ? -11.180 -0.751 2.737 1.00 73.38 106 ASN A N 1
ATOM 865 C CA . ASN A 1 106 ? -10.554 -1.314 1.536 1.00 73.38 106 ASN A CA 1
ATOM 866 C C . ASN A 1 106 ? -9.043 -1.048 1.439 1.00 73.38 106 ASN A C 1
ATOM 868 O O . ASN A 1 106 ? -8.464 -1.072 0.353 1.00 73.38 106 ASN A O 1
ATOM 872 N N . VAL A 1 107 ? -8.392 -0.777 2.570 1.00 82.38 107 VAL A N 1
ATOM 873 C CA . VAL A 1 107 ? -6.937 -0.720 2.672 1.00 82.38 107 VAL A CA 1
ATOM 874 C C . VAL A 1 107 ? -6.493 -1.929 3.468 1.00 82.38 107 VAL A C 1
ATOM 876 O O . VAL A 1 107 ? -6.915 -2.102 4.605 1.00 82.38 107 VAL A O 1
ATOM 879 N N . TRP A 1 108 ? -5.610 -2.729 2.886 1.00 84.50 108 TRP A N 1
ATOM 880 C CA . TRP A 1 108 ? -4.931 -3.822 3.569 1.00 84.50 108 TRP A CA 1
ATOM 881 C C . TRP A 1 108 ? -3.468 -3.454 3.794 1.00 84.50 108 TRP A C 1
ATOM 883 O O . TRP A 1 108 ? -2.844 -2.765 2.985 1.00 84.50 108 TRP A O 1
ATOM 893 N N . THR A 1 109 ? -2.925 -3.885 4.922 1.00 84.25 109 THR A N 1
ATOM 894 C CA . THR A 1 109 ? -1.554 -3.622 5.351 1.00 84.25 109 THR A CA 1
ATOM 895 C C . THR A 1 109 ? -0.887 -4.930 5.722 1.00 84.25 109 THR A C 1
ATOM 897 O O . THR A 1 109 ? -1.528 -5.800 6.302 1.00 84.25 109 THR A O 1
ATOM 900 N N . ASN A 1 110 ? 0.401 -5.061 5.423 1.00 82.31 110 ASN A N 1
ATOM 901 C CA . ASN A 1 110 ? 1.190 -6.189 5.891 1.00 82.31 110 ASN A CA 1
ATOM 902 C C . ASN A 1 110 ? 2.574 -5.716 6.322 1.00 82.31 110 ASN A C 1
ATOM 904 O O . ASN A 1 110 ? 3.496 -5.594 5.516 1.00 82.31 110 ASN A O 1
ATOM 908 N N . ASP A 1 111 ? 2.707 -5.451 7.619 1.00 73.12 111 ASP A N 1
ATOM 909 C CA . ASP A 1 111 ? 3.967 -5.004 8.212 1.00 73.12 111 ASP A CA 1
ATOM 910 C C . ASP A 1 111 ? 4.977 -6.153 8.368 1.00 73.12 111 ASP A C 1
ATOM 912 O O . ASP A 1 111 ? 6.180 -5.914 8.486 1.00 73.12 111 ASP A O 1
ATOM 916 N N . SER A 1 112 ? 4.521 -7.410 8.308 1.00 65.81 112 SER A N 1
ATOM 917 C CA . SER A 1 112 ? 5.403 -8.585 8.306 1.00 65.81 112 SER A CA 1
ATOM 918 C C . SER A 1 112 ? 6.120 -8.789 6.963 1.00 65.81 112 SER A C 1
ATOM 920 O O . SER A 1 112 ? 7.190 -9.395 6.915 1.00 65.81 112 SER A O 1
ATOM 922 N N . ALA A 1 113 ? 5.592 -8.203 5.880 1.00 59.44 113 ALA A N 1
ATOM 923 C CA . ALA A 1 113 ? 6.211 -8.195 4.556 1.00 59.44 113 ALA A CA 1
ATOM 924 C C . ALA A 1 113 ? 7.440 -7.269 4.463 1.00 59.44 113 ALA A C 1
ATOM 926 O O . ALA A 1 113 ? 8.061 -7.170 3.401 1.00 59.44 113 ALA A O 1
ATOM 927 N N . ASN A 1 114 ? 7.807 -6.601 5.563 1.00 63.78 114 ASN A N 1
ATOM 928 C CA . ASN A 1 114 ? 8.951 -5.705 5.652 1.00 63.78 114 ASN A CA 1
ATOM 929 C C . ASN A 1 114 ? 10.269 -6.499 5.660 1.00 63.78 114 ASN A C 1
ATOM 931 O O . ASN A 1 114 ? 10.922 -6.701 6.684 1.00 63.78 114 ASN A O 1
ATOM 935 N N . ASP A 1 115 ? 10.659 -6.972 4.480 1.00 71.75 115 ASP A N 1
ATOM 936 C CA . ASP A 1 115 ? 11.959 -7.578 4.244 1.00 71.75 115 ASP A CA 1
ATOM 937 C C . ASP A 1 115 ? 13.044 -6.503 4.411 1.00 71.75 115 ASP A C 1
ATOM 939 O O . ASP A 1 115 ? 13.188 -5.580 3.604 1.00 71.75 115 ASP A O 1
ATOM 943 N N . SER A 1 116 ? 13.812 -6.616 5.499 1.00 77.88 116 SER A N 1
ATOM 944 C CA . SER A 1 116 ? 14.859 -5.652 5.839 1.00 77.88 116 SER A CA 1
ATOM 945 C C . SER A 1 116 ? 15.953 -5.540 4.769 1.00 77.88 116 SER A C 1
ATOM 947 O O . SER A 1 116 ? 16.646 -4.521 4.722 1.00 77.88 116 SER A O 1
ATOM 949 N N . GLU A 1 117 ? 16.130 -6.560 3.927 1.00 87.56 117 GLU A N 1
ATOM 950 C CA . GLU A 1 117 ? 17.049 -6.537 2.792 1.00 87.56 117 GLU A CA 1
ATOM 951 C C . GLU A 1 117 ? 16.412 -5.820 1.604 1.00 87.56 117 GLU A C 1
ATOM 953 O O . GLU A 1 117 ? 17.020 -4.888 1.076 1.00 87.56 117 GLU A O 1
ATOM 958 N N . LEU A 1 118 ? 15.161 -6.142 1.262 1.00 88.19 118 LEU A N 1
ATOM 959 C CA . LEU A 1 118 ? 14.423 -5.449 0.201 1.00 88.19 118 LEU A CA 1
ATOM 960 C C . LEU A 1 118 ? 14.268 -3.951 0.503 1.00 88.19 118 LEU A C 1
ATOM 962 O O . LEU A 1 118 ? 14.482 -3.109 -0.366 1.00 88.19 118 LEU A O 1
ATOM 966 N N . ALA A 1 119 ? 13.986 -3.584 1.755 1.00 86.00 119 ALA A N 1
ATOM 967 C CA . ALA A 1 119 ? 13.908 -2.190 2.180 1.00 86.00 119 ALA A CA 1
ATOM 968 C C . ALA A 1 119 ? 15.247 -1.447 2.012 1.00 86.00 119 ALA A C 1
ATOM 970 O O . ALA A 1 119 ? 15.262 -0.255 1.691 1.00 86.00 119 ALA A O 1
ATOM 971 N N . LYS A 1 120 ? 16.384 -2.127 2.221 1.00 88.88 120 LYS A N 1
ATOM 972 C CA . LYS A 1 120 ? 17.717 -1.563 1.941 1.00 88.88 120 LYS A CA 1
ATOM 973 C C . LYS A 1 120 ? 17.956 -1.447 0.437 1.00 88.88 120 LYS A C 1
ATOM 975 O O . LYS A 1 120 ? 18.477 -0.423 0.003 1.00 88.88 120 LYS A O 1
ATOM 980 N N . GLU A 1 121 ? 17.552 -2.454 -0.333 1.00 91.25 121 GLU A N 1
ATOM 981 C CA . GLU A 1 121 ? 17.664 -2.488 -1.794 1.00 91.25 121 GLU A CA 1
ATOM 982 C C . GLU A 1 121 ? 16.907 -1.314 -2.434 1.00 91.25 121 GLU A C 1
ATOM 984 O O . GLU A 1 121 ? 17.498 -0.550 -3.197 1.00 91.25 121 GLU A O 1
ATOM 989 N N . ILE A 1 122 ? 15.644 -1.090 -2.041 1.00 89.06 122 ILE A N 1
ATOM 990 C CA . ILE A 1 122 ? 14.827 0.046 -2.503 1.00 89.06 122 ILE A CA 1
ATOM 991 C C . ILE A 1 122 ? 15.520 1.365 -2.179 1.00 89.06 122 ILE A C 1
ATOM 993 O O . ILE A 1 122 ? 15.688 2.201 -3.062 1.00 89.06 122 ILE A O 1
ATOM 997 N N . LYS A 1 123 ? 15.957 1.555 -0.927 1.00 87.06 123 LYS A N 1
ATOM 998 C CA . LYS A 1 123 ? 16.609 2.802 -0.496 1.00 87.06 123 LYS A CA 1
ATOM 999 C C . LYS A 1 123 ? 17.895 3.074 -1.269 1.00 87.06 123 LYS A C 1
ATOM 1001 O O . LYS A 1 123 ? 18.150 4.220 -1.626 1.00 87.06 123 LYS A O 1
ATOM 1006 N N . TYR A 1 124 ? 18.699 2.042 -1.522 1.00 89.69 124 TYR A N 1
ATOM 1007 C CA . TYR A 1 124 ? 19.927 2.166 -2.299 1.00 89.69 124 TYR A CA 1
ATOM 1008 C C . TYR A 1 124 ? 19.627 2.560 -3.750 1.00 89.69 124 TYR A C 1
ATOM 1010 O O . TYR A 1 124 ? 20.147 3.563 -4.237 1.00 89.69 124 TYR A O 1
ATOM 1018 N N . ASN A 1 125 ? 18.738 1.824 -4.419 1.00 89.31 125 ASN A N 1
ATOM 1019 C CA . ASN A 1 125 ? 18.411 2.056 -5.824 1.00 89.31 125 ASN A CA 1
ATOM 1020 C C . ASN A 1 125 ? 17.687 3.394 -6.047 1.00 89.31 125 ASN A C 1
ATOM 1022 O O . ASN A 1 125 ? 17.979 4.101 -7.012 1.00 89.31 125 ASN A O 1
ATOM 1026 N N . ALA A 1 126 ? 16.803 3.793 -5.130 1.00 84.81 126 ALA A N 1
ATOM 1027 C CA . ALA A 1 126 ? 16.158 5.101 -5.158 1.00 84.81 126 ALA A CA 1
ATOM 1028 C C . ALA A 1 126 ? 17.159 6.245 -4.921 1.00 84.81 126 ALA A C 1
ATOM 1030 O O . ALA A 1 126 ? 17.071 7.275 -5.581 1.00 84.81 126 ALA A O 1
ATOM 1031 N N . ALA A 1 127 ? 18.163 6.065 -4.053 1.00 83.62 127 ALA A N 1
ATOM 1032 C CA . ALA A 1 127 ? 19.214 7.066 -3.860 1.00 83.62 127 ALA A CA 1
ATOM 1033 C C . ALA A 1 127 ? 20.078 7.266 -5.119 1.00 83.62 127 ALA A C 1
ATOM 1035 O O . ALA A 1 127 ? 20.450 8.399 -5.429 1.00 83.62 127 ALA A O 1
ATOM 1036 N N . VAL A 1 128 ? 20.365 6.193 -5.867 1.00 85.19 128 VAL A N 1
ATOM 1037 C CA . VAL A 1 128 ? 21.043 6.285 -7.173 1.00 85.19 128 VAL A CA 1
ATOM 1038 C C . VAL A 1 128 ? 20.202 7.113 -8.148 1.00 85.19 128 VAL A C 1
ATOM 1040 O O . VAL A 1 128 ? 20.716 8.056 -8.751 1.00 85.19 128 VAL A O 1
ATOM 1043 N N . LEU A 1 129 ? 18.903 6.820 -8.243 1.00 82.44 129 LEU A N 1
ATOM 1044 C CA . LEU A 1 129 ? 17.963 7.554 -9.090 1.00 82.44 129 LEU A CA 1
ATOM 1045 C C . LEU A 1 129 ? 17.899 9.050 -8.729 1.00 82.44 129 LEU A C 1
ATOM 1047 O O . LEU A 1 129 ? 18.016 9.913 -9.596 1.00 82.44 129 LEU A O 1
ATOM 1051 N N . GLU A 1 130 ? 17.770 9.366 -7.441 1.00 78.56 130 GLU A N 1
ATOM 1052 C CA . GLU A 1 130 ? 17.747 10.742 -6.932 1.00 78.56 130 GLU A CA 1
ATOM 1053 C C . GLU A 1 130 ? 19.050 11.491 -7.243 1.00 78.56 130 GLU A C 1
ATOM 1055 O O . GLU A 1 130 ? 19.015 12.649 -7.657 1.00 78.56 130 GLU A O 1
ATOM 1060 N N . SER A 1 131 ? 20.209 10.834 -7.114 1.00 78.38 131 SER A N 1
ATOM 1061 C CA . SER A 1 131 ? 21.501 11.454 -7.435 1.00 78.38 131 SER A CA 1
ATOM 1062 C C . SER A 1 131 ? 21.626 11.841 -8.914 1.00 78.38 131 SER A C 1
ATOM 1064 O O . SER A 1 131 ? 22.204 12.881 -9.233 1.00 78.38 131 SER A O 1
ATOM 1066 N N . ASP A 1 132 ? 21.021 11.051 -9.803 1.00 76.50 132 ASP A N 1
ATOM 1067 C CA . ASP A 1 132 ? 20.985 11.312 -11.239 1.00 76.50 132 ASP A CA 1
ATOM 1068 C C . ASP A 1 132 ? 20.035 12.466 -11.599 1.00 76.50 132 ASP A C 1
ATOM 1070 O O . ASP A 1 132 ? 20.330 13.258 -12.497 1.00 76.50 132 ASP A O 1
ATOM 1074 N N . PHE A 1 133 ? 18.910 12.591 -10.886 1.00 70.06 133 PHE A N 1
ATOM 1075 C CA . PHE A 1 133 ? 17.909 13.639 -11.114 1.00 70.06 133 PHE A CA 1
ATOM 1076 C C . PHE A 1 133 ? 18.145 14.931 -10.332 1.00 70.06 133 PHE A C 1
ATOM 1078 O O . PHE A 1 133 ? 17.538 15.952 -10.666 1.00 70.06 133 PHE A O 1
ATOM 1085 N N . ALA A 1 134 ? 19.072 14.945 -9.372 1.00 64.06 134 ALA A N 1
ATOM 1086 C CA . ALA A 1 134 ? 19.481 16.148 -8.646 1.00 64.06 134 ALA A CA 1
ATOM 1087 C C . ALA A 1 134 ? 19.966 17.283 -9.574 1.00 64.06 134 ALA A C 1
ATOM 1089 O O . ALA A 1 134 ? 19.969 18.446 -9.180 1.00 64.06 134 ALA A O 1
ATOM 1090 N N . GLN A 1 135 ? 20.355 16.958 -10.813 1.00 52.75 135 GLN A N 1
ATOM 1091 C CA . GLN A 1 135 ? 20.770 17.925 -11.836 1.00 52.75 135 GLN A CA 1
ATOM 1092 C C . GLN A 1 135 ? 19.636 18.362 -12.786 1.00 52.75 135 GLN A C 1
ATOM 1094 O O . GLN A 1 135 ? 19.830 19.308 -13.547 1.00 52.75 135 GLN A O 1
ATOM 1099 N N . GLY A 1 136 ? 18.483 17.679 -12.779 1.00 50.12 136 GLY A N 1
ATOM 1100 C CA . GLY A 1 136 ? 17.441 17.806 -13.809 1.00 50.12 136 GLY A CA 1
ATOM 1101 C C . GLY A 1 136 ? 16.017 18.075 -13.313 1.00 50.12 136 GLY A C 1
ATOM 1102 O O . GLY A 1 136 ? 15.172 18.421 -14.137 1.00 50.12 136 GLY A O 1
ATOM 1103 N N . ARG A 1 137 ? 15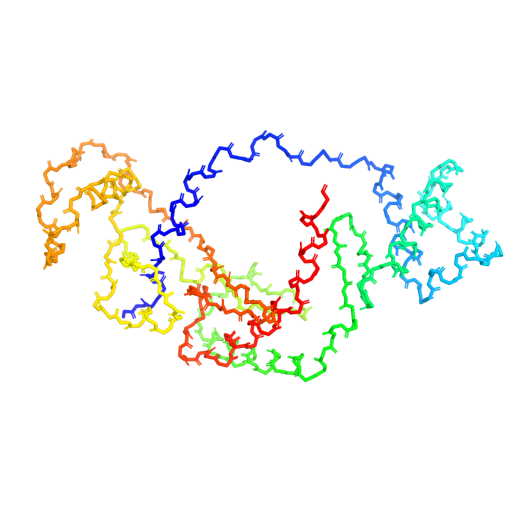.724 17.952 -12.009 1.00 55.41 137 ARG A N 1
ATOM 1104 C CA . ARG A 1 137 ? 14.417 18.366 -11.469 1.00 55.41 137 ARG A CA 1
ATOM 1105 C C . ARG A 1 137 ? 14.288 19.884 -11.518 1.00 55.41 137 ARG A C 1
ATOM 1107 O O . ARG A 1 137 ? 15.202 20.616 -11.134 1.00 55.41 137 ARG A O 1
ATOM 1114 N N . THR A 1 138 ? 13.147 20.367 -11.995 1.00 48.00 138 THR A N 1
ATOM 1115 C CA . THR A 1 138 ? 12.807 21.780 -11.856 1.00 48.00 138 THR A CA 1
ATOM 1116 C C . THR A 1 138 ? 12.681 22.095 -10.368 1.00 48.00 138 THR A C 1
ATOM 1118 O O . THR A 1 138 ? 12.084 21.338 -9.615 1.00 48.00 138 THR A O 1
ATOM 1121 N N . ASN A 1 139 ? 13.275 23.199 -9.915 1.00 47.22 139 ASN A N 1
ATOM 1122 C CA . ASN A 1 139 ? 13.159 23.673 -8.531 1.00 47.22 139 ASN A CA 1
ATOM 1123 C C . ASN A 1 139 ? 11.785 24.322 -8.273 1.00 47.22 139 ASN A C 1
ATOM 1125 O O . ASN A 1 139 ? 11.709 25.417 -7.711 1.00 47.22 139 ASN A O 1
ATOM 1129 N N . ASP A 1 140 ? 10.688 23.725 -8.731 1.00 51.84 140 ASP A N 1
ATOM 1130 C CA . ASP A 1 140 ? 9.362 24.205 -8.376 1.00 51.84 140 ASP A CA 1
ATOM 1131 C C . ASP A 1 140 ? 9.051 23.783 -6.935 1.00 51.84 140 ASP A C 1
ATOM 1133 O O . ASP A 1 140 ? 8.910 22.612 -6.600 1.00 51.84 140 ASP A O 1
ATOM 1137 N N . ALA A 1 141 ? 8.962 24.774 -6.045 1.00 43.00 141 ALA A N 1
ATOM 1138 C CA . ALA A 1 141 ? 8.799 24.590 -4.600 1.00 43.00 141 ALA A CA 1
ATOM 1139 C C . ALA A 1 141 ? 7.526 23.815 -4.180 1.00 43.00 141 ALA A C 1
ATOM 1141 O O . ALA A 1 141 ? 7.381 23.487 -3.006 1.00 43.00 141 ALA A O 1
ATOM 1142 N N . ASN A 1 142 ? 6.629 23.508 -5.124 1.00 49.81 142 ASN A N 1
ATOM 1143 C CA . ASN A 1 142 ? 5.425 22.698 -4.921 1.00 49.81 142 ASN A CA 1
ATOM 1144 C C . ASN A 1 142 ? 5.616 21.203 -5.251 1.00 49.81 142 ASN A C 1
ATOM 1146 O O . ASN A 1 142 ? 4.714 20.419 -4.972 1.00 49.81 142 ASN A O 1
ATOM 1150 N N . SER A 1 143 ? 6.766 20.813 -5.811 1.00 50.34 143 SER A N 1
ATOM 1151 C CA . SER A 1 143 ? 7.082 19.436 -6.235 1.00 50.34 143 SER A CA 1
ATOM 1152 C C . SER A 1 143 ? 8.117 18.752 -5.337 1.00 50.34 143 SER A C 1
ATOM 1154 O O . SER A 1 143 ? 8.516 17.614 -5.583 1.00 50.34 143 SER A O 1
ATOM 1156 N N . ALA A 1 144 ? 8.553 19.422 -4.265 1.00 54.75 144 ALA A N 1
ATOM 1157 C CA . ALA A 1 144 ? 9.425 18.811 -3.274 1.00 54.75 144 ALA A CA 1
ATOM 1158 C C . ALA A 1 144 ? 8.648 17.730 -2.493 1.00 54.75 144 ALA A C 1
ATOM 1160 O O . ALA A 1 144 ? 7.603 18.045 -1.911 1.00 54.75 144 ALA A O 1
ATOM 1161 N N . PRO A 1 145 ? 9.132 16.474 -2.444 1.00 57.88 145 PRO A N 1
ATOM 1162 C CA . PRO A 1 145 ? 8.497 15.446 -1.633 1.00 57.88 145 PRO A CA 1
ATOM 1163 C C . PRO A 1 145 ? 8.423 15.874 -0.159 1.00 57.88 145 PRO A C 1
ATOM 1165 O O . PRO A 1 145 ? 9.351 16.522 0.340 1.00 57.88 145 PRO A O 1
ATOM 1168 N N . PRO A 1 146 ? 7.363 15.488 0.576 1.00 60.28 146 PRO A N 1
ATOM 1169 C CA . PRO A 1 146 ? 7.331 15.593 2.030 1.00 60.28 146 PRO A CA 1
ATOM 1170 C C . PRO A 1 146 ? 8.621 15.076 2.680 1.00 60.28 146 PRO A C 1
ATOM 1172 O O . PRO A 1 146 ? 9.229 14.110 2.209 1.00 60.28 146 PRO A O 1
ATOM 1175 N N . VAL A 1 147 ? 9.025 15.685 3.797 1.00 55.72 147 VAL A N 1
ATOM 1176 C CA . VAL A 1 147 ? 10.218 15.268 4.550 1.00 55.72 147 VAL A CA 1
ATOM 1177 C C . VAL A 1 147 ? 10.126 13.777 4.886 1.00 55.72 147 VAL A C 1
ATOM 1179 O O . VAL A 1 147 ? 9.171 13.338 5.520 1.00 55.72 147 VAL A O 1
ATOM 1182 N N . GLY A 1 148 ? 11.127 13.004 4.459 1.00 56.81 148 GLY A N 1
ATOM 1183 C CA . GLY A 1 148 ? 11.171 11.552 4.661 1.00 56.81 148 GLY A CA 1
ATOM 1184 C C . GLY A 1 148 ? 10.506 10.716 3.561 1.00 56.81 148 GLY A C 1
ATOM 1185 O O . GLY A 1 148 ? 10.485 9.496 3.684 1.00 56.81 148 GLY A O 1
ATOM 1186 N N . SER A 1 149 ? 10.009 11.334 2.486 1.00 62.16 149 SER A N 1
ATOM 1187 C CA . SER A 1 149 ? 9.519 10.637 1.289 1.00 62.16 149 SER A CA 1
ATOM 1188 C C . SER A 1 149 ? 10.472 10.815 0.100 1.00 62.16 149 SER A C 1
ATOM 1190 O O . SER A 1 149 ? 11.216 11.794 0.029 1.00 62.16 149 SER A O 1
ATOM 1192 N N . GLN A 1 150 ? 10.488 9.838 -0.808 1.00 65.38 150 GLN A N 1
ATOM 1193 C CA . GLN A 1 150 ? 11.299 9.847 -2.030 1.00 65.38 150 GLN A CA 1
ATOM 1194 C C . GLN A 1 150 ? 10.376 9.722 -3.243 1.00 65.38 150 GLN A C 1
ATOM 1196 O O . GLN A 1 150 ? 9.447 8.912 -3.223 1.00 65.38 150 GLN A O 1
ATOM 1201 N N . VAL A 1 151 ? 10.627 10.513 -4.291 1.00 69.94 151 VAL A N 1
ATOM 1202 C CA . VAL A 1 151 ? 9.855 10.448 -5.539 1.00 69.94 151 VAL A CA 1
ATOM 1203 C C . VAL A 1 151 ? 10.574 9.496 -6.480 1.00 69.94 151 VAL A C 1
ATOM 1205 O O . VAL A 1 151 ? 11.528 9.866 -7.159 1.00 69.94 151 VAL A O 1
ATOM 1208 N N . LEU A 1 152 ? 10.122 8.245 -6.501 1.00 74.25 152 LEU A N 1
ATOM 1209 C CA . LEU A 1 152 ? 10.683 7.226 -7.386 1.00 74.25 152 LEU A CA 1
ATOM 1210 C C . LEU A 1 152 ? 10.289 7.461 -8.853 1.00 74.25 152 LEU A C 1
ATOM 1212 O O . LEU A 1 152 ? 11.078 7.254 -9.771 1.00 74.25 152 LEU A O 1
ATOM 1216 N N . VAL A 1 153 ? 9.054 7.909 -9.061 1.00 74.69 153 VAL A N 1
ATOM 1217 C CA . VAL A 1 153 ? 8.476 8.186 -10.373 1.00 74.69 153 VAL A CA 1
ATOM 1218 C C . VAL A 1 153 ? 7.961 9.618 -10.346 1.00 74.69 153 VAL A C 1
ATOM 1220 O O . VAL A 1 153 ? 7.086 9.946 -9.548 1.00 74.69 153 VAL A O 1
ATOM 1223 N N . ASP A 1 154 ? 8.542 10.473 -11.179 1.00 69.94 154 ASP A N 1
ATOM 1224 C CA . ASP A 1 154 ? 8.083 11.832 -11.415 1.00 69.94 154 ASP A CA 1
ATOM 1225 C C . ASP A 1 154 ? 7.053 11.801 -12.556 1.00 69.94 154 ASP A C 1
ATOM 1227 O O . ASP A 1 154 ? 7.412 11.529 -13.702 1.00 69.94 154 ASP A O 1
ATOM 1231 N N . PRO A 1 155 ? 5.769 12.070 -12.278 1.00 63.47 155 PRO A N 1
ATOM 1232 C CA . PRO A 1 155 ? 4.718 12.003 -13.289 1.00 63.47 155 PRO A CA 1
ATOM 1233 C C . PRO A 1 155 ? 4.800 13.110 -14.357 1.00 63.47 155 PRO A C 1
ATOM 1235 O O . PRO A 1 155 ? 4.082 13.056 -15.357 1.00 63.47 155 PRO A O 1
ATOM 1238 N N . PHE A 1 156 ? 5.629 14.137 -14.160 1.00 65.62 156 PHE A N 1
ATOM 1239 C CA . PHE A 1 156 ? 5.793 15.261 -15.087 1.00 65.62 156 PHE A CA 1
ATOM 1240 C C . PHE A 1 156 ? 7.118 15.233 -15.834 1.00 65.62 156 PHE A C 1
ATOM 1242 O O . PHE A 1 156 ? 7.275 15.938 -16.836 1.00 65.62 156 PHE A O 1
ATOM 1249 N N . LEU A 1 157 ? 8.056 14.407 -15.383 1.00 66.62 157 LEU A N 1
ATOM 1250 C CA . LEU A 1 157 ? 9.236 14.095 -16.154 1.00 66.62 157 LEU A CA 1
ATOM 1251 C C . LEU A 1 157 ? 8.840 13.069 -17.213 1.00 66.62 157 LEU A C 1
ATOM 1253 O O . LEU A 1 157 ? 8.325 12.006 -16.883 1.00 66.62 157 LEU A O 1
ATOM 1257 N N . TYR A 1 158 ? 9.087 13.397 -18.483 1.00 70.44 158 TYR A N 1
ATOM 1258 C CA . TYR A 1 158 ? 8.907 12.468 -19.602 1.00 70.44 158 TYR A CA 1
ATOM 1259 C C . TYR A 1 158 ? 7.463 11.979 -19.873 1.00 70.44 158 TYR A C 1
ATOM 1261 O O . TYR A 1 158 ? 7.283 10.805 -20.181 1.00 70.44 158 TYR A O 1
ATOM 1269 N N . PRO A 1 159 ? 6.430 12.848 -19.814 1.00 67.69 159 PRO A N 1
ATOM 1270 C CA . PRO A 1 159 ? 5.060 12.429 -20.085 1.00 67.69 159 PRO A CA 1
ATOM 1271 C C . PRO A 1 159 ? 4.886 12.054 -21.558 1.00 67.69 159 PRO A C 1
ATOM 1273 O O . PRO A 1 159 ? 5.566 12.605 -22.426 1.00 67.69 159 PRO A O 1
ATOM 1276 N N . PHE A 1 160 ? 3.894 11.211 -21.845 1.00 69.06 160 PHE A N 1
ATOM 1277 C CA . PHE A 1 160 ? 3.455 10.991 -23.217 1.00 69.06 160 PHE A CA 1
ATOM 1278 C C . PHE A 1 160 ? 3.038 12.309 -23.862 1.00 69.06 160 PHE A C 1
ATOM 1280 O O . PHE A 1 160 ? 2.351 13.119 -23.237 1.00 69.06 160 PHE A O 1
ATOM 1287 N N . VAL A 1 161 ? 3.399 12.493 -25.126 1.00 69.25 161 VAL A N 1
ATOM 1288 C CA . VAL A 1 161 ? 3.023 13.635 -25.950 1.00 69.25 161 VAL A CA 1
ATOM 1289 C C . VAL A 1 161 ? 2.494 13.107 -27.276 1.00 69.25 161 VAL A C 1
ATOM 1291 O O . VAL A 1 161 ? 3.238 12.537 -28.073 1.00 69.25 161 VAL A O 1
ATOM 1294 N N . ALA A 1 162 ? 1.202 13.303 -27.537 1.00 59.50 162 ALA A N 1
ATOM 1295 C CA . ALA A 1 162 ? 0.625 12.916 -28.821 1.00 59.50 162 ALA A CA 1
ATOM 1296 C C . ALA A 1 162 ? 1.375 13.605 -29.982 1.00 59.50 162 ALA A C 1
ATOM 1298 O O . ALA A 1 162 ? 1.655 14.800 -29.899 1.00 59.50 162 ALA A O 1
ATOM 1299 N N . SER A 1 163 ? 1.647 12.879 -31.073 1.00 61.06 163 SER A N 1
ATOM 1300 C CA . SER A 1 163 ? 2.495 13.273 -32.230 1.00 61.06 163 SER A CA 1
ATOM 1301 C C . SER A 1 163 ? 4.006 13.152 -32.036 1.00 61.06 163 SER A C 1
ATOM 1303 O O . SER A 1 163 ? 4.706 12.900 -33.012 1.00 61.06 163 SER A O 1
ATOM 1305 N N . ASP A 1 164 ? 4.505 13.333 -30.813 1.00 63.19 164 ASP A N 1
ATOM 1306 C CA . ASP A 1 164 ? 5.948 13.409 -30.547 1.00 63.19 164 ASP A CA 1
ATOM 1307 C C . ASP A 1 164 ? 6.481 12.120 -29.912 1.00 63.19 164 ASP A C 1
ATOM 1309 O O . ASP A 1 164 ? 7.615 11.707 -30.164 1.00 63.19 164 ASP A O 1
ATOM 1313 N N . SER A 1 165 ? 5.644 11.442 -29.125 1.00 66.00 165 SER A N 1
ATOM 1314 C CA . SER A 1 165 ? 5.962 10.138 -28.572 1.00 66.00 165 SER A CA 1
ATOM 1315 C C . SER A 1 165 ? 5.884 9.043 -29.634 1.00 66.00 165 SER A C 1
ATOM 1317 O O . SER A 1 165 ? 4.872 8.836 -30.301 1.00 66.00 165 SER A O 1
ATOM 1319 N N . GLN A 1 166 ? 6.974 8.310 -29.775 1.00 66.94 166 GLN A N 1
ATOM 1320 C CA . GLN A 1 166 ? 7.018 6.970 -30.326 1.00 66.94 166 GLN A CA 1
ATOM 1321 C C . GLN A 1 166 ? 6.148 5.988 -29.511 1.00 66.94 166 GLN A C 1
ATOM 1323 O O . GLN A 1 166 ? 5.754 6.232 -28.375 1.00 66.94 166 GLN A O 1
ATOM 1328 N N . VAL A 1 167 ? 5.805 4.864 -30.121 1.00 62.47 167 VAL A N 1
ATOM 1329 C CA . VAL A 1 167 ? 4.980 3.781 -29.594 1.00 62.47 167 VAL A CA 1
ATOM 1330 C C . VAL A 1 167 ? 5.523 2.450 -30.102 1.00 62.47 167 VAL A C 1
ATOM 1332 O O . VAL A 1 167 ? 6.081 2.388 -31.197 1.00 62.47 167 VAL A O 1
ATOM 1335 N N . LEU A 1 168 ? 5.366 1.371 -29.347 1.00 59.19 168 LEU A N 1
ATOM 1336 C CA . LEU A 1 168 ? 5.669 0.027 -29.827 1.00 59.19 168 LEU A CA 1
ATOM 1337 C C . LEU A 1 168 ? 4.547 -0.478 -30.726 1.00 59.19 168 LEU A C 1
ATOM 1339 O O . LEU A 1 168 ? 3.383 -0.405 -30.353 1.00 59.19 168 LEU A O 1
ATOM 1343 N N . ALA A 1 169 ? 4.901 -1.033 -31.889 1.00 53.31 169 ALA A N 1
ATOM 1344 C CA . ALA A 1 169 ? 3.942 -1.602 -32.841 1.00 53.31 169 ALA A CA 1
ATOM 1345 C C . ALA A 1 169 ? 3.260 -2.892 -32.346 1.00 53.31 169 ALA A C 1
ATOM 1347 O O . ALA A 1 169 ? 2.248 -3.302 -32.912 1.00 53.31 169 ALA A O 1
ATOM 1348 N N . LYS A 1 170 ? 3.856 -3.570 -31.359 1.00 53.66 170 LYS A N 1
ATOM 1349 C CA . LYS A 1 170 ? 3.382 -4.826 -30.766 1.00 53.66 170 LYS A CA 1
ATOM 1350 C C . LYS A 1 170 ? 3.715 -4.849 -29.269 1.00 53.66 170 LYS A C 1
ATOM 1352 O O . LYS A 1 170 ? 4.737 -4.262 -28.905 1.00 53.66 170 LYS A O 1
ATOM 1357 N N . PRO A 1 171 ? 2.928 -5.559 -28.444 1.00 56.06 171 PRO A N 1
ATOM 1358 C CA . PRO A 1 171 ? 3.299 -5.860 -27.065 1.00 56.06 171 PRO A CA 1
ATOM 1359 C C . PRO A 1 171 ? 4.665 -6.549 -27.010 1.00 56.06 171 PRO A C 1
ATOM 1361 O O . PRO A 1 171 ? 4.982 -7.382 -27.866 1.00 56.06 171 PRO A O 1
ATOM 1364 N N . THR A 1 172 ? 5.479 -6.181 -26.026 1.00 62.22 172 THR A N 1
ATOM 1365 C CA . THR A 1 172 ? 6.836 -6.710 -25.843 1.00 62.22 172 THR A CA 1
ATOM 1366 C C . THR A 1 172 ? 6.913 -7.632 -24.644 1.00 62.22 172 THR A C 1
ATOM 1368 O O . THR A 1 172 ? 6.184 -7.466 -23.667 1.00 62.22 172 THR A O 1
ATOM 1371 N N . GLU A 1 173 ? 7.836 -8.589 -24.695 1.00 66.75 173 GLU A N 1
ATOM 1372 C CA . GLU A 1 173 ? 8.034 -9.506 -23.578 1.00 66.75 173 GLU A CA 1
ATOM 1373 C C . GLU A 1 173 ? 8.852 -8.861 -22.452 1.00 66.75 173 GLU A C 1
ATOM 1375 O O . GLU A 1 173 ? 8.682 -9.266 -21.299 1.00 66.75 173 GLU A O 1
ATOM 1380 N N . SER A 1 174 ? 9.681 -7.851 -22.756 1.00 70.62 174 SER A N 1
ATOM 1381 C CA . SER A 1 174 ? 10.563 -7.206 -21.776 1.00 70.62 174 SER A CA 1
ATOM 1382 C C . SER A 1 174 ? 10.685 -5.681 -21.956 1.00 70.62 174 SER A C 1
ATOM 1384 O O . SER A 1 174 ? 10.646 -5.193 -23.090 1.00 70.62 174 SER A O 1
ATOM 1386 N N . PRO A 1 175 ? 10.927 -4.898 -20.883 1.00 70.88 175 PRO A N 1
ATOM 1387 C CA . PRO A 1 175 ? 11.156 -3.454 -20.974 1.00 70.88 175 PRO A CA 1
ATOM 1388 C C . PRO A 1 175 ? 12.369 -3.059 -21.834 1.00 70.88 175 PRO A C 1
ATOM 1390 O O . PRO A 1 175 ? 12.428 -1.945 -22.347 1.00 70.88 175 PRO A O 1
ATOM 1393 N N . GLU A 1 176 ? 13.351 -3.940 -22.031 1.00 74.06 176 GLU A N 1
ATOM 1394 C CA . GLU A 1 176 ? 14.506 -3.690 -22.902 1.00 74.06 176 GLU A CA 1
ATOM 1395 C C . GLU A 1 176 ? 14.138 -3.647 -24.390 1.00 74.06 176 GLU A C 1
ATOM 1397 O O . GLU A 1 176 ? 14.817 -2.965 -25.160 1.00 74.06 176 GLU A O 1
ATOM 1402 N N . ASP A 1 177 ? 13.047 -4.297 -24.803 1.00 70.81 177 ASP A N 1
ATOM 1403 C CA . ASP A 1 177 ? 12.584 -4.279 -26.197 1.00 70.81 177 ASP A CA 1
ATOM 1404 C C . ASP A 1 177 ? 12.189 -2.859 -26.647 1.00 70.81 177 ASP A C 1
ATOM 1406 O O . ASP A 1 177 ? 12.258 -2.525 -27.830 1.00 70.81 177 ASP A O 1
ATOM 1410 N N . TRP A 1 178 ? 11.898 -1.965 -25.697 1.00 66.50 178 TRP A N 1
ATOM 1411 C CA . TRP A 1 178 ? 11.649 -0.534 -25.914 1.00 66.50 178 TRP A CA 1
ATOM 1412 C C . TRP A 1 178 ? 12.882 0.230 -26.425 1.00 66.50 178 TRP A C 1
ATOM 1414 O O . TRP A 1 178 ? 12.790 1.365 -26.918 1.00 66.50 178 TRP A O 1
ATOM 1424 N N . LEU A 1 179 ? 14.060 -0.384 -26.311 1.00 69.88 179 LEU A N 1
ATOM 1425 C CA . LEU A 1 179 ? 15.314 0.123 -26.855 1.00 69.88 179 LEU A CA 1
ATOM 1426 C C . LEU A 1 179 ? 15.504 -0.245 -28.326 1.00 69.88 179 LEU A C 1
ATOM 1428 O O . LEU A 1 179 ? 16.349 0.367 -28.978 1.00 69.88 179 LEU A O 1
ATOM 1432 N N . ASN A 1 180 ? 14.721 -1.187 -28.863 1.00 71.44 180 ASN A N 1
ATOM 1433 C CA . ASN A 1 180 ? 14.852 -1.631 -30.241 1.00 71.44 180 ASN A CA 1
ATOM 1434 C C . ASN A 1 180 ? 14.153 -0.653 -31.211 1.00 71.44 180 ASN A C 1
ATOM 1436 O O . ASN A 1 180 ? 12.921 -0.593 -31.243 1.00 71.44 180 ASN A O 1
ATOM 1440 N N . PRO A 1 181 ? 14.900 0.091 -32.050 1.00 67.19 181 PRO A N 1
ATOM 1441 C CA . PRO A 1 181 ? 14.319 1.049 -32.988 1.00 67.19 181 PRO A CA 1
ATOM 1442 C C . PRO A 1 181 ? 13.416 0.411 -34.051 1.00 67.19 181 PRO A C 1
ATOM 1444 O O . PRO A 1 181 ? 12.540 1.092 -34.576 1.00 67.19 181 PRO A O 1
ATOM 1447 N N . GLU A 1 182 ? 13.577 -0.879 -34.353 1.00 66.69 182 GLU A N 1
ATOM 1448 C CA . GLU A 1 182 ? 12.761 -1.572 -35.359 1.00 66.69 182 GLU A CA 1
ATOM 1449 C C . GLU A 1 182 ? 11.317 -1.816 -34.886 1.00 66.69 182 GLU A C 1
ATOM 1451 O O . GLU A 1 182 ? 10.383 -1.890 -35.697 1.00 66.69 182 GLU A O 1
ATOM 1456 N N . LEU A 1 183 ? 11.118 -1.892 -33.566 1.00 63.75 183 LEU A N 1
ATOM 1457 C CA . LEU A 1 183 ? 9.815 -2.119 -32.937 1.00 63.75 183 LEU A CA 1
ATOM 1458 C C . LEU A 1 183 ? 9.014 -0.825 -32.734 1.00 63.75 183 LEU A C 1
ATOM 1460 O O . LEU A 1 183 ? 7.809 -0.881 -32.483 1.00 63.75 183 LEU A O 1
ATOM 1464 N N . LEU A 1 184 ? 9.659 0.335 -32.881 1.00 59.94 184 LEU A N 1
ATOM 1465 C CA . LEU A 1 184 ? 9.078 1.642 -32.588 1.00 59.94 184 LEU A CA 1
ATOM 1466 C C . LEU A 1 184 ? 8.387 2.255 -33.812 1.00 59.94 184 LEU A C 1
ATOM 1468 O O . LEU A 1 184 ? 8.800 2.080 -34.960 1.00 59.94 184 LEU A O 1
ATOM 1472 N N . ARG A 1 185 ? 7.310 2.992 -33.565 1.00 59.03 185 ARG A N 1
ATOM 1473 C CA . ARG A 1 185 ? 6.529 3.795 -34.519 1.00 59.03 185 ARG A CA 1
ATOM 1474 C C . ARG A 1 185 ? 6.278 5.163 -33.904 1.00 59.03 185 ARG A C 1
ATOM 1476 O O . ARG A 1 185 ? 6.401 5.285 -32.701 1.00 59.03 185 ARG A O 1
ATOM 1483 N N . VAL A 1 186 ? 5.935 6.186 -34.677 1.00 55.50 186 VAL A N 1
ATOM 1484 C CA . VAL A 1 186 ? 5.526 7.492 -34.122 1.00 55.50 186 VAL A CA 1
ATOM 1485 C C . VAL A 1 186 ? 4.014 7.485 -33.887 1.00 55.50 186 VAL A C 1
ATOM 1487 O O . VAL A 1 186 ? 3.266 7.025 -34.752 1.00 55.50 186 VAL A O 1
ATOM 1490 N N . CYS A 1 187 ? 3.546 7.961 -32.728 1.00 53.12 187 CYS A N 1
ATOM 1491 C CA . CYS A 1 187 ? 2.114 8.110 -32.474 1.00 53.12 187 CYS A CA 1
ATOM 1492 C C . CYS A 1 187 ? 1.533 9.185 -33.412 1.00 53.12 187 CYS A C 1
ATOM 1494 O O . CYS A 1 187 ? 2.011 10.316 -33.390 1.00 53.12 187 CYS A O 1
ATOM 1496 N N . PRO A 1 188 ? 0.486 8.911 -34.209 1.00 51.31 188 PRO A N 1
ATOM 1497 C CA . PRO A 1 188 ? -0.131 9.911 -35.063 1.00 51.31 188 PRO A CA 1
ATOM 1498 C C . PRO A 1 188 ? -0.816 10.991 -34.221 1.00 51.31 188 PRO A C 1
ATOM 1500 O O . PRO A 1 188 ? -1.437 10.723 -33.191 1.00 51.31 188 PRO A O 1
ATOM 1503 N N . GLY A 1 189 ? -0.696 12.231 -34.689 1.00 44.56 189 GLY A N 1
ATOM 1504 C CA . GLY A 1 189 ? -0.905 13.430 -33.883 1.00 44.56 189 GLY A CA 1
ATOM 1505 C C . GLY A 1 189 ? -2.325 13.801 -33.466 1.00 44.56 189 GLY A C 1
ATOM 1506 O O . GLY A 1 189 ? -2.524 14.835 -32.837 1.00 44.56 189 GLY A O 1
ATOM 1507 N N . SER A 1 190 ? -3.335 12.983 -33.771 1.00 50.84 190 SER A N 1
ATOM 1508 C CA . SER A 1 190 ? -4.652 13.159 -33.155 1.00 50.84 190 SER A CA 1
ATOM 1509 C C . SER A 1 190 ? -5.290 11.830 -32.772 1.00 50.84 190 SER A C 1
ATOM 1511 O O . SER A 1 190 ? -5.231 10.842 -33.502 1.00 50.84 190 SER A O 1
ATOM 1513 N N . LEU A 1 191 ? -5.970 11.825 -31.627 1.00 44.47 191 LEU A N 1
ATOM 1514 C CA . LEU A 1 191 ? -6.665 10.659 -31.073 1.00 44.47 191 LEU A CA 1
ATOM 1515 C C . LEU A 1 191 ? -7.782 10.128 -31.986 1.00 44.47 191 LEU A C 1
ATOM 1517 O O . LEU A 1 191 ? -8.034 8.926 -32.029 1.00 44.47 191 LEU A O 1
ATOM 1521 N N . LYS A 1 192 ? -8.404 11.011 -32.783 1.00 44.56 192 LYS A N 1
ATOM 1522 C CA . LYS A 1 192 ? -9.342 10.628 -33.853 1.00 44.56 192 LYS A CA 1
ATOM 1523 C C . LYS A 1 192 ? -8.637 9.914 -35.011 1.00 44.56 192 LYS A C 1
ATOM 1525 O O . LYS A 1 192 ? -9.212 8.996 -35.589 1.00 44.56 192 LYS A O 1
ATOM 1530 N N . HIS A 1 193 ? -7.404 10.311 -35.334 1.00 49.66 193 HIS A N 1
ATOM 1531 C CA . HIS A 1 193 ? -6.561 9.602 -36.299 1.00 49.66 193 HIS A CA 1
ATOM 1532 C C . HIS A 1 193 ? -6.141 8.227 -35.780 1.00 49.66 193 HIS A C 1
ATOM 1534 O O . HIS A 1 193 ? -6.127 7.268 -36.547 1.00 49.66 193 HIS A O 1
ATOM 1540 N N . TRP A 1 194 ? -5.846 8.116 -34.483 1.00 47.69 194 TRP A N 1
ATOM 1541 C CA . TRP A 1 194 ? -5.427 6.867 -33.848 1.00 47.69 194 TRP A CA 1
ATOM 1542 C C . TRP A 1 194 ? -6.498 5.777 -33.943 1.00 47.69 194 TRP A C 1
ATOM 1544 O O . TRP A 1 194 ? -6.246 4.751 -34.564 1.00 47.69 194 TRP A O 1
ATOM 1554 N N . ALA A 1 195 ? -7.723 6.026 -33.464 1.00 43.72 195 ALA A N 1
ATOM 1555 C CA . ALA A 1 195 ? -8.812 5.039 -33.506 1.00 43.72 195 ALA A CA 1
ATOM 1556 C C . ALA A 1 195 ? -9.119 4.516 -34.927 1.00 43.72 195 ALA A C 1
ATOM 1558 O O . ALA A 1 195 ? -9.493 3.357 -35.104 1.00 43.72 195 ALA A O 1
ATOM 1559 N N . TRP A 1 196 ? -8.931 5.351 -35.955 1.00 48.00 196 TRP A N 1
ATOM 1560 C CA . TRP A 1 196 ? -9.089 4.945 -37.353 1.00 48.00 196 TRP A CA 1
ATOM 1561 C C . TRP A 1 196 ? -7.876 4.165 -37.887 1.00 48.00 196 TRP A C 1
ATOM 1563 O O . TRP A 1 196 ? -8.045 3.152 -38.565 1.00 48.00 196 TRP A O 1
ATOM 1573 N N . THR A 1 197 ? -6.659 4.588 -37.532 1.00 47.06 197 THR A N 1
ATOM 1574 C CA . THR A 1 197 ? -5.398 3.944 -37.942 1.00 47.06 197 THR A CA 1
ATOM 1575 C C . THR A 1 197 ? -5.295 2.522 -37.388 1.00 47.06 197 THR A C 1
ATOM 1577 O O . THR A 1 197 ? -4.943 1.607 -38.125 1.00 47.06 197 THR A O 1
ATOM 1580 N N . ILE A 1 198 ? -5.690 2.311 -36.129 1.00 47.09 198 ILE A N 1
ATOM 1581 C CA . ILE A 1 198 ? -5.805 0.993 -35.479 1.00 47.09 198 ILE A CA 1
ATOM 1582 C C . ILE A 1 198 ? -6.733 0.070 -36.264 1.00 47.09 198 ILE A C 1
ATOM 1584 O O . ILE A 1 198 ? -6.369 -1.043 -36.638 1.00 47.09 198 ILE A O 1
ATOM 1588 N N . ASN A 1 199 ? -7.944 0.554 -36.544 1.00 45.91 199 ASN A N 1
ATOM 1589 C CA . ASN A 1 199 ? -8.974 -0.216 -37.228 1.00 45.91 199 ASN A CA 1
ATOM 1590 C C . ASN A 1 199 ? -8.539 -0.564 -38.664 1.00 45.91 199 ASN A C 1
ATOM 1592 O O . ASN A 1 199 ? -8.834 -1.639 -39.178 1.00 45.91 199 ASN A O 1
ATOM 1596 N N . TYR A 1 200 ? -7.768 0.314 -39.306 1.00 46.72 200 TYR A N 1
ATOM 1597 C CA . TYR A 1 200 ? -7.177 0.055 -40.613 1.00 46.72 200 TYR A CA 1
ATOM 1598 C C . TYR A 1 200 ? -6.040 -0.981 -40.553 1.00 46.72 200 TYR A C 1
ATOM 1600 O O . TYR A 1 200 ? -6.071 -1.945 -41.320 1.00 46.72 200 TYR A O 1
ATOM 1608 N N . LEU A 1 201 ? -5.085 -0.837 -39.624 1.00 47.12 201 LEU A N 1
ATOM 1609 C CA . LEU A 1 201 ? -3.957 -1.764 -39.439 1.00 47.12 201 LEU A CA 1
ATOM 1610 C C . LEU A 1 201 ? -4.432 -3.180 -39.085 1.00 47.12 201 LEU A C 1
ATOM 1612 O O . LEU A 1 201 ? -3.981 -4.141 -39.707 1.00 47.12 201 LEU A O 1
ATOM 1616 N N . ASN A 1 202 ? -5.400 -3.308 -38.175 1.00 47.72 202 ASN A N 1
ATOM 1617 C CA . ASN A 1 202 ? -5.979 -4.598 -37.787 1.00 47.72 202 ASN A CA 1
ATOM 1618 C C . ASN A 1 202 ? -6.702 -5.296 -38.948 1.00 47.72 202 ASN A C 1
ATOM 1620 O O . ASN A 1 202 ? -6.680 -6.520 -39.039 1.00 47.72 202 ASN A O 1
ATOM 1624 N N . ASN A 1 203 ? -7.293 -4.529 -39.869 1.00 49.44 203 ASN A N 1
ATOM 1625 C CA . ASN A 1 203 ? -7.995 -5.079 -41.029 1.00 49.44 203 ASN A CA 1
ATOM 1626 C C . ASN A 1 203 ? -7.087 -5.349 -42.247 1.00 49.44 203 ASN A C 1
ATOM 1628 O O . ASN A 1 203 ? -7.509 -6.065 -43.152 1.00 49.44 203 ASN A O 1
ATOM 1632 N N . HIS A 1 204 ? -5.871 -4.783 -42.309 1.00 45.72 204 HIS A N 1
ATOM 1633 C CA . HIS A 1 204 ? -5.035 -4.812 -43.525 1.00 45.72 204 HIS A CA 1
ATOM 1634 C C . HIS A 1 204 ? -3.622 -5.391 -43.329 1.00 45.72 204 HIS A C 1
ATOM 1636 O O . HIS A 1 204 ? -2.956 -5.672 -44.322 1.00 45.72 204 HIS A O 1
ATOM 1642 N N . MET A 1 205 ? -3.156 -5.633 -42.096 1.00 45.16 205 MET A N 1
ATOM 1643 C CA . MET A 1 205 ? -1.816 -6.193 -41.836 1.00 45.16 205 MET A CA 1
ATOM 1644 C C . MET A 1 205 ? -1.744 -7.727 -41.783 1.00 45.16 205 MET A C 1
ATOM 1646 O O . MET A 1 205 ? -0.702 -8.279 -41.432 1.00 45.16 205 MET A O 1
ATOM 1650 N N . SER A 1 206 ? -2.793 -8.458 -42.174 1.00 42.41 206 SER A N 1
ATOM 1651 C CA . SER A 1 206 ? -2.700 -9.924 -42.233 1.00 42.41 206 SER A CA 1
ATOM 1652 C C . SER A 1 206 ? -1.749 -10.439 -43.320 1.00 42.41 206 SER A C 1
ATOM 1654 O O . SER A 1 206 ? -1.438 -11.620 -43.283 1.00 42.41 206 SER A O 1
ATOM 1656 N N . ASN A 1 207 ? -1.269 -9.610 -44.259 1.00 42.72 207 ASN A N 1
ATOM 1657 C CA . ASN A 1 207 ? -0.278 -10.010 -45.266 1.00 42.72 207 ASN A CA 1
ATOM 1658 C C . ASN A 1 207 ? 0.399 -8.798 -45.943 1.00 42.72 207 ASN A C 1
ATOM 1660 O O . ASN A 1 207 ? 0.033 -8.460 -47.062 1.00 42.72 207 ASN A O 1
ATOM 1664 N N . SER A 1 208 ? 1.405 -8.171 -45.331 1.00 38.12 208 SER A N 1
ATOM 1665 C CA . SER A 1 208 ? 2.590 -7.667 -46.060 1.00 38.12 208 SER A CA 1
ATOM 1666 C C . SER A 1 208 ? 3.582 -7.010 -45.102 1.00 38.12 208 SER A C 1
ATOM 1668 O O . SER A 1 208 ? 3.210 -6.299 -44.174 1.00 38.12 208 SER A O 1
ATOM 1670 N N . GLY A 1 209 ? 4.873 -7.256 -45.330 1.00 39.97 209 GLY A N 1
ATOM 1671 C CA . GLY A 1 209 ? 5.983 -6.621 -44.617 1.00 39.97 209 GLY A CA 1
ATOM 1672 C C . GLY A 1 209 ? 6.217 -5.166 -45.030 1.00 39.97 209 GLY A C 1
ATOM 1673 O O . GLY A 1 209 ? 7.353 -4.796 -45.312 1.00 39.97 209 GLY A O 1
ATOM 1674 N N . ASP A 1 210 ? 5.165 -4.352 -45.101 1.00 39.34 210 ASP A N 1
ATOM 1675 C CA . ASP A 1 210 ? 5.276 -2.946 -45.480 1.00 39.34 210 ASP A CA 1
ATOM 1676 C C . ASP A 1 210 ? 5.497 -2.053 -44.253 1.00 39.34 210 ASP A C 1
ATOM 1678 O O . ASP A 1 210 ? 4.677 -1.961 -43.339 1.00 39.34 210 ASP A O 1
ATOM 1682 N N . VAL A 1 211 ? 6.637 -1.365 -44.257 1.00 38.69 211 VAL A N 1
ATOM 1683 C CA . VAL A 1 211 ? 6.960 -0.280 -43.328 1.00 38.69 211 VAL A CA 1
ATOM 1684 C C . VAL A 1 211 ? 5.970 0.868 -43.549 1.00 38.69 211 VAL A C 1
ATOM 1686 O O . VAL A 1 211 ? 5.689 1.255 -44.685 1.00 38.69 211 VAL A O 1
ATOM 1689 N N . CYS A 1 212 ? 5.435 1.417 -42.460 1.00 40.53 212 CYS A N 1
ATOM 1690 C CA . CYS A 1 212 ? 4.487 2.526 -42.479 1.00 40.53 212 CYS A CA 1
ATOM 1691 C C . CYS A 1 212 ? 5.137 3.775 -43.117 1.00 40.53 212 CYS A C 1
ATOM 1693 O O . CYS A 1 212 ? 5.972 4.420 -42.490 1.00 40.53 212 CYS A O 1
ATOM 1695 N N . ASP A 1 213 ? 4.777 4.117 -44.359 1.00 39.41 213 ASP A N 1
ATOM 1696 C CA . ASP A 1 213 ? 5.174 5.379 -45.006 1.00 39.41 213 ASP A CA 1
ATOM 1697 C C . ASP A 1 213 ? 4.157 6.470 -44.646 1.00 39.41 213 ASP A C 1
ATOM 1699 O O . ASP A 1 213 ? 3.034 6.484 -45.159 1.00 39.41 213 ASP A O 1
ATOM 1703 N N . GLU A 1 214 ? 4.560 7.384 -43.761 1.00 37.78 214 GLU A N 1
ATOM 1704 C CA . GLU A 1 214 ? 3.761 8.518 -43.267 1.00 37.78 214 GLU A CA 1
ATOM 1705 C C . GLU A 1 214 ? 3.125 9.346 -44.396 1.00 37.78 214 GLU A C 1
ATOM 1707 O O . GLU A 1 214 ? 2.040 9.908 -44.238 1.00 37.78 214 GLU A O 1
ATOM 1712 N N . ARG A 1 215 ? 3.747 9.383 -45.581 1.00 39.28 215 ARG A N 1
ATOM 1713 C CA . ARG A 1 215 ? 3.266 10.197 -46.707 1.00 39.28 215 ARG A CA 1
ATOM 1714 C C . ARG A 1 215 ? 1.964 9.689 -47.320 1.00 39.28 215 ARG A C 1
ATOM 1716 O O . ARG A 1 215 ? 1.214 10.497 -47.869 1.00 39.28 215 ARG A O 1
ATOM 1723 N N . LYS A 1 216 ? 1.656 8.392 -47.199 1.00 41.47 216 LYS A N 1
ATOM 1724 C CA . LYS A 1 216 ? 0.446 7.795 -47.795 1.00 41.47 216 LYS A CA 1
ATOM 1725 C C . LYS A 1 216 ? -0.851 8.194 -47.081 1.00 41.47 216 LYS A C 1
ATOM 1727 O O . LYS A 1 216 ? -1.918 8.060 -47.673 1.00 41.47 216 LYS A O 1
ATOM 1732 N N . PHE A 1 217 ? -0.772 8.714 -45.855 1.00 38.72 217 PHE A N 1
ATOM 1733 C CA . PHE A 1 217 ? -1.947 9.025 -45.028 1.00 38.72 217 PHE A CA 1
ATOM 1734 C C . PHE A 1 217 ? -2.268 10.524 -44.934 1.00 38.72 217 PHE A C 1
ATOM 1736 O O . PHE A 1 217 ? -3.292 10.905 -44.372 1.00 38.72 217 PHE A O 1
ATOM 1743 N N . SER A 1 218 ? -1.452 11.377 -45.561 1.00 39.62 218 SER A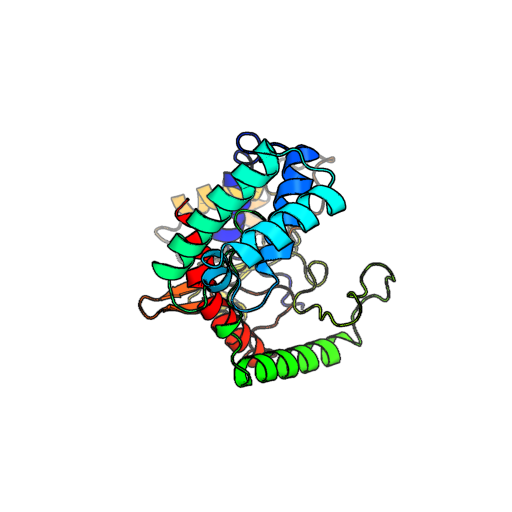 N 1
ATOM 1744 C CA . SER A 1 218 ? -1.598 12.842 -45.532 1.00 39.62 218 SER A CA 1
ATOM 1745 C C . SER A 1 218 ? -2.895 13.376 -46.162 1.00 39.62 218 SER A C 1
ATOM 1747 O O . SER A 1 218 ? -3.297 14.499 -45.879 1.00 39.62 218 SER A O 1
ATOM 1749 N N . HIS A 1 219 ? -3.575 12.583 -46.995 1.00 39.88 219 HIS A N 1
ATOM 1750 C CA . HIS A 1 219 ? -4.770 13.006 -47.739 1.00 39.88 219 HIS A CA 1
ATOM 1751 C C . HIS A 1 219 ? -6.096 12.675 -47.035 1.00 39.88 219 HIS A C 1
ATOM 1753 O O . HIS A 1 219 ? -7.152 13.087 -47.505 1.00 39.88 219 HIS A O 1
ATOM 1759 N N . LEU A 1 220 ? -6.059 11.898 -45.948 1.00 37.03 220 LEU A N 1
ATOM 1760 C CA . LEU A 1 220 ? -7.256 11.383 -45.265 1.00 37.03 220 LEU A CA 1
ATOM 1761 C C . LEU A 1 220 ? -7.650 12.213 -44.033 1.00 37.03 220 LEU A C 1
ATOM 1763 O O . LEU A 1 220 ? -8.617 11.889 -43.345 1.00 37.03 220 LEU A O 1
ATOM 1767 N N . VAL A 1 221 ? -6.934 13.310 -43.777 1.00 37.41 221 VAL A N 1
ATOM 1768 C CA . VAL A 1 221 ? -7.260 14.299 -42.747 1.00 37.41 221 VAL A CA 1
ATOM 1769 C C . VAL A 1 221 ? -7.756 15.553 -43.450 1.00 37.41 221 VAL A C 1
ATOM 1771 O O . VAL A 1 221 ? -6.995 16.204 -44.161 1.00 37.41 221 VAL A O 1
ATOM 1774 N N . ASN A 1 222 ? -9.026 15.911 -43.257 1.00 34.62 222 ASN A N 1
ATOM 1775 C CA . ASN A 1 222 ? -9.470 17.257 -43.601 1.00 34.62 222 ASN A CA 1
ATOM 1776 C C . ASN A 1 222 ? -8.800 18.218 -42.614 1.00 34.62 222 ASN A C 1
ATOM 1778 O O . ASN A 1 222 ? -9.120 18.231 -41.428 1.00 34.62 222 ASN A O 1
ATOM 1782 N N . TRP A 1 223 ? -7.836 18.978 -43.121 1.00 36.56 223 TRP A N 1
ATOM 1783 C CA . TRP A 1 223 ? -6.940 19.861 -42.372 1.00 36.56 223 TRP A CA 1
ATOM 1784 C C . TRP A 1 223 ? -7.612 21.173 -41.911 1.00 36.56 223 TRP A C 1
ATOM 1786 O O . TRP A 1 223 ? -6.933 22.093 -41.474 1.00 36.56 223 TRP A O 1
ATOM 1796 N N . ASP A 1 224 ? -8.944 21.271 -42.010 1.00 38.16 224 ASP A N 1
ATOM 1797 C CA . ASP A 1 224 ? -9.686 22.531 -41.845 1.00 38.16 224 ASP A CA 1
ATOM 1798 C C . ASP A 1 224 ? -10.263 22.777 -40.438 1.00 38.16 224 ASP A C 1
ATOM 1800 O O . ASP A 1 224 ? -10.722 23.885 -40.156 1.00 38.16 224 ASP A O 1
ATOM 1804 N N . ASP A 1 225 ? -10.178 21.825 -39.501 1.00 41.06 225 ASP A N 1
ATOM 1805 C CA . ASP A 1 225 ? -10.517 22.089 -38.092 1.00 41.06 225 ASP A CA 1
ATOM 1806 C C . ASP A 1 225 ? -9.315 22.712 -37.353 1.00 41.06 225 ASP A C 1
ATOM 1808 O O . ASP A 1 225 ? -8.695 22.123 -36.463 1.00 41.06 225 ASP A O 1
ATOM 1812 N N . ASN A 1 226 ? -9.025 23.971 -37.694 1.00 40.28 226 ASN A N 1
ATOM 1813 C CA . ASN A 1 226 ? -7.995 24.847 -37.105 1.00 40.28 226 ASN A CA 1
ATOM 1814 C C . ASN A 1 226 ? -8.142 25.122 -35.587 1.00 40.28 226 ASN A C 1
ATOM 1816 O O . ASN A 1 226 ? -7.477 26.000 -35.045 1.00 40.28 226 ASN A O 1
ATOM 1820 N N . THR A 1 227 ? -9.009 24.403 -34.873 1.00 41.00 227 THR A N 1
ATOM 1821 C CA . THR A 1 227 ? -9.197 24.531 -33.414 1.00 41.00 227 THR A CA 1
ATOM 1822 C C . THR A 1 227 ? -8.803 23.276 -32.631 1.00 41.00 227 THR A C 1
ATOM 1824 O O . THR A 1 227 ? -8.723 23.328 -31.404 1.00 41.00 227 THR A O 1
ATOM 1827 N N . ALA A 1 228 ? -8.514 22.161 -33.313 1.00 39.72 228 ALA A N 1
ATOM 1828 C CA . ALA A 1 228 ? -8.108 20.904 -32.678 1.00 39.72 228 ALA A CA 1
ATOM 1829 C C . ALA A 1 228 ? -6.584 20.672 -32.673 1.00 39.72 228 ALA A C 1
ATOM 1831 O O . ALA A 1 228 ? -6.115 19.789 -31.958 1.00 39.72 228 ALA A O 1
ATOM 1832 N N . HIS A 1 229 ? -5.816 21.461 -33.434 1.00 40.25 229 HIS A N 1
ATOM 1833 C CA . HIS A 1 229 ? -4.371 21.276 -33.622 1.00 40.25 229 HIS A CA 1
ATOM 1834 C C . HIS A 1 229 ? -3.493 21.714 -32.436 1.00 40.25 229 HIS A C 1
ATOM 1836 O O . HIS A 1 229 ? -2.370 21.237 -32.324 1.00 40.25 229 HIS A O 1
ATOM 1842 N N . ASP A 1 230 ? -3.993 22.556 -31.527 1.00 40.41 230 ASP A N 1
ATOM 1843 C CA . ASP A 1 230 ? -3.145 23.179 -30.493 1.00 40.41 230 ASP A CA 1
ATOM 1844 C C . ASP A 1 230 ? -3.243 22.547 -29.099 1.00 40.41 230 ASP A C 1
ATOM 1846 O O . ASP A 1 230 ? -2.525 22.943 -28.177 1.00 40.41 230 ASP A O 1
ATOM 1850 N N . LYS A 1 231 ? -4.103 21.543 -28.897 1.00 44.03 231 LYS A N 1
ATOM 1851 C CA . LYS A 1 231 ? -4.114 20.803 -27.630 1.00 44.03 231 LYS A CA 1
ATOM 1852 C C . LYS A 1 231 ? -3.188 19.606 -27.734 1.00 44.03 231 LYS A C 1
ATOM 1854 O O . LYS A 1 231 ? -3.624 18.494 -28.006 1.00 44.03 231 LYS A O 1
ATOM 1859 N N . VAL A 1 232 ? -1.908 19.851 -27.464 1.00 49.81 232 VAL A N 1
ATOM 1860 C CA . VAL A 1 232 ? -0.934 18.801 -27.150 1.00 49.81 232 VAL A CA 1
ATOM 1861 C C . VAL A 1 232 ? -1.483 17.983 -25.976 1.00 49.81 232 VAL A C 1
ATOM 1863 O O . VAL A 1 232 ? -1.456 18.424 -24.825 1.00 49.81 232 VAL A O 1
ATOM 1866 N N . CYS A 1 233 ? -2.043 16.809 -26.269 1.00 54.19 233 CYS A N 1
ATOM 1867 C CA . CYS A 1 233 ? -2.519 15.885 -25.250 1.00 54.19 233 CYS A CA 1
ATOM 1868 C C . CYS A 1 233 ? -1.304 15.257 -24.571 1.00 54.19 233 CYS A C 1
ATOM 1870 O O . CYS A 1 233 ? -0.599 14.450 -25.180 1.00 54.19 233 CYS A O 1
ATOM 1872 N N . LYS A 1 234 ? -1.072 15.648 -23.315 1.00 59.69 234 LYS A N 1
ATOM 1873 C CA . LYS A 1 234 ? -0.113 14.997 -22.428 1.00 59.69 234 LYS A CA 1
ATOM 1874 C C . LYS A 1 234 ? -0.860 14.086 -21.471 1.00 59.69 234 LYS A C 1
ATOM 1876 O O . LYS A 1 234 ? -1.820 14.540 -20.848 1.00 59.69 234 LYS A O 1
ATOM 1881 N N . CYS A 1 235 ? -0.444 12.833 -21.346 1.00 60.38 235 CYS A N 1
ATOM 1882 C CA . CYS A 1 235 ? -1.029 11.917 -20.371 1.00 60.38 235 CYS A CA 1
ATOM 1883 C C . CYS A 1 235 ? 0.036 11.074 -19.676 1.00 60.38 235 CYS A C 1
ATOM 1885 O O . CYS A 1 235 ? 1.162 10.928 -20.154 1.00 60.38 235 CYS A O 1
ATOM 1887 N N . TRP A 1 236 ? -0.339 10.538 -18.520 1.00 65.19 236 TRP A N 1
ATOM 1888 C CA . TRP A 1 236 ? 0.407 9.467 -17.878 1.00 65.19 236 TRP A CA 1
ATOM 1889 C C . TRP A 1 236 ? 0.026 8.153 -18.531 1.00 65.19 236 TRP A C 1
ATOM 1891 O O . TRP A 1 236 ? -1.114 7.980 -18.970 1.00 65.19 236 TRP A O 1
ATOM 1901 N N . LEU A 1 237 ? 0.986 7.245 -18.587 1.00 65.81 237 LEU A N 1
ATOM 1902 C CA . LEU A 1 237 ? 0.765 5.907 -19.097 1.00 65.81 237 LEU A CA 1
ATOM 1903 C C . LEU A 1 237 ? 0.792 4.946 -17.920 1.00 65.81 237 LEU A C 1
ATOM 1905 O O . LEU A 1 237 ? 1.642 5.110 -17.036 1.00 65.81 237 LEU A O 1
ATOM 1909 N N . PRO A 1 238 ? -0.132 3.980 -17.878 1.00 68.50 238 PRO A N 1
ATOM 1910 C CA . PRO A 1 238 ? 0.009 2.874 -16.953 1.00 68.50 238 PRO A CA 1
ATOM 1911 C C . PRO A 1 238 ? 1.298 2.104 -17.266 1.00 68.50 238 PRO A C 1
ATOM 1913 O O . PRO A 1 238 ? 1.759 2.063 -18.406 1.00 68.50 238 PRO A O 1
ATOM 1916 N N . THR A 1 239 ? 1.881 1.504 -16.232 1.00 78.81 239 THR A N 1
ATOM 1917 C CA . THR A 1 239 ? 2.873 0.449 -16.416 1.00 78.81 239 THR A CA 1
ATOM 1918 C C . THR A 1 239 ? 2.161 -0.887 -16.280 1.00 78.81 239 THR A C 1
ATOM 1920 O O . THR A 1 239 ? 1.441 -1.101 -15.304 1.00 78.81 239 THR A O 1
ATOM 1923 N N . ASP A 1 240 ? 2.409 -1.781 -17.224 1.00 79.19 240 ASP A N 1
ATOM 1924 C CA . ASP A 1 240 ? 1.878 -3.129 -17.238 1.00 79.19 240 ASP A CA 1
ATOM 1925 C C . ASP A 1 240 ? 2.763 -4.053 -16.414 1.00 79.19 240 ASP A C 1
ATOM 1927 O O . ASP A 1 240 ? 3.988 -4.119 -16.586 1.00 79.19 240 ASP A O 1
ATOM 1931 N N . PHE A 1 241 ? 2.105 -4.803 -15.540 1.00 85.25 241 PHE A N 1
ATOM 1932 C CA . PHE A 1 241 ? 2.702 -5.830 -14.707 1.00 85.25 241 PHE A CA 1
ATOM 1933 C C . PHE A 1 241 ? 2.021 -7.157 -15.017 1.00 85.25 241 PHE A C 1
ATOM 1935 O O . PHE A 1 241 ? 0.798 -7.234 -15.093 1.00 85.25 241 PHE A O 1
ATOM 1942 N N . ASP A 1 242 ? 2.824 -8.199 -15.168 1.00 86.00 242 ASP A N 1
ATOM 1943 C CA . ASP A 1 242 ? 2.365 -9.565 -15.355 1.00 86.00 242 ASP A CA 1
ATOM 1944 C C . ASP A 1 242 ? 2.679 -10.374 -14.095 1.00 86.00 242 ASP A C 1
ATOM 1946 O O . ASP A 1 242 ? 3.824 -10.390 -13.635 1.00 86.00 242 ASP A O 1
ATOM 1950 N N . VAL A 1 243 ? 1.662 -11.011 -13.522 1.00 90.00 243 VAL A N 1
ATOM 1951 C CA . VAL A 1 243 ? 1.788 -11.846 -12.322 1.00 90.00 243 VAL A CA 1
ATOM 1952 C C . VAL A 1 243 ? 1.863 -13.297 -12.776 1.00 90.00 243 VAL A C 1
ATOM 1954 O O . VAL A 1 243 ? 0.908 -13.838 -13.331 1.00 90.00 243 VAL A O 1
ATOM 1957 N N . LYS A 1 244 ? 3.012 -13.934 -12.560 1.00 89.62 244 LYS A N 1
ATOM 1958 C CA . LYS A 1 244 ? 3.227 -15.337 -12.920 1.00 89.62 244 LYS A CA 1
ATOM 1959 C C . LYS A 1 244 ? 2.566 -16.278 -11.915 1.00 89.62 244 LYS A C 1
ATOM 1961 O O . LYS A 1 244 ? 2.300 -15.909 -10.776 1.00 89.62 244 LYS A O 1
ATOM 1966 N N . GLU A 1 245 ? 2.388 -17.535 -12.321 1.00 88.06 245 GLU A N 1
ATOM 1967 C CA . GLU A 1 245 ? 1.815 -18.597 -11.475 1.00 88.06 245 GLU A CA 1
ATOM 1968 C C . GLU A 1 245 ? 2.594 -18.834 -10.167 1.00 88.06 245 GLU A C 1
ATOM 1970 O O . GLU A 1 245 ? 2.024 -19.305 -9.188 1.00 88.06 245 GLU A O 1
ATOM 1975 N N . ASP A 1 246 ? 3.888 -18.504 -10.130 1.00 88.44 246 ASP A N 1
ATOM 1976 C CA . ASP A 1 246 ? 4.735 -18.608 -8.935 1.00 88.44 246 ASP A CA 1
ATOM 1977 C C . ASP A 1 246 ? 4.647 -17.380 -8.004 1.00 88.44 246 ASP A C 1
ATOM 1979 O O . ASP A 1 246 ? 5.377 -17.305 -7.015 1.00 88.44 246 ASP A O 1
ATOM 1983 N N . GLY A 1 247 ? 3.780 -16.411 -8.320 1.00 85.56 247 GLY A N 1
ATOM 1984 C CA . GLY A 1 247 ? 3.624 -15.150 -7.594 1.00 85.56 247 GLY A CA 1
ATOM 1985 C C . GLY A 1 247 ? 4.706 -14.111 -7.905 1.00 85.56 247 GLY A C 1
ATOM 1986 O O . GLY A 1 247 ? 4.684 -13.014 -7.344 1.00 85.56 247 GLY A O 1
ATOM 1987 N N . SER A 1 248 ? 5.661 -14.413 -8.791 1.00 89.31 248 SER A N 1
ATOM 1988 C CA . SER A 1 248 ? 6.630 -13.417 -9.242 1.00 89.31 248 SER A CA 1
ATOM 1989 C C . SER A 1 248 ? 5.991 -12.437 -10.226 1.00 89.31 248 SER A C 1
ATOM 1991 O O . SER A 1 248 ? 5.150 -12.795 -11.049 1.00 89.31 248 SER A O 1
ATOM 1993 N N . VAL A 1 249 ? 6.409 -11.176 -10.148 1.00 91.75 249 VAL A N 1
ATOM 1994 C CA . VAL A 1 249 ? 5.879 -10.102 -10.994 1.00 91.75 249 VAL A CA 1
ATOM 1995 C C . VAL A 1 249 ? 6.907 -9.715 -12.045 1.00 91.75 249 VAL A C 1
ATOM 1997 O O . VAL A 1 249 ? 8.076 -9.506 -11.728 1.00 91.75 249 VAL A O 1
ATOM 2000 N N . VAL A 1 250 ? 6.487 -9.567 -13.296 1.00 88.50 250 VAL A N 1
ATOM 2001 C CA . VAL A 1 250 ? 7.316 -9.056 -14.392 1.00 88.50 250 VAL A CA 1
ATOM 2002 C C . VAL A 1 250 ? 6.750 -7.733 -14.876 1.00 88.50 250 VAL A C 1
ATOM 2004 O O . VAL A 1 250 ? 5.572 -7.629 -15.195 1.00 88.50 250 VAL A O 1
ATOM 2007 N N . ILE A 1 251 ? 7.605 -6.721 -14.955 1.00 86.81 251 ILE A N 1
ATOM 2008 C CA . ILE A 1 251 ? 7.261 -5.437 -15.565 1.00 86.81 251 ILE A CA 1
ATOM 2009 C C . ILE A 1 251 ? 7.343 -5.619 -17.082 1.00 86.81 251 ILE A C 1
ATOM 2011 O O . ILE A 1 251 ? 8.392 -6.018 -17.582 1.00 86.81 251 ILE A O 1
ATOM 2015 N N . ARG A 1 252 ? 6.249 -5.372 -17.808 1.00 77.06 252 ARG A N 1
ATOM 2016 C CA . ARG A 1 252 ? 6.161 -5.560 -19.270 1.00 77.06 252 ARG A CA 1
ATOM 2017 C C . ARG A 1 252 ? 6.390 -4.268 -20.040 1.00 77.06 252 ARG A C 1
ATOM 2019 O O . ARG A 1 252 ? 6.977 -4.287 -21.124 1.00 77.06 252 ARG A O 1
ATOM 2026 N N . SER A 1 253 ? 5.947 -3.150 -19.472 1.00 71.88 253 SER A N 1
ATOM 2027 C CA . SER A 1 253 ? 6.071 -1.839 -20.097 1.00 71.88 253 SER A CA 1
ATOM 2028 C C . SER A 1 253 ? 6.981 -0.902 -19.310 1.00 71.88 253 SER A C 1
ATOM 2030 O O . SER A 1 253 ? 7.478 -1.202 -18.224 1.00 71.88 253 SER A O 1
ATOM 2032 N N . TYR A 1 254 ? 7.283 0.236 -19.918 1.00 73.88 254 TYR A N 1
ATOM 2033 C CA . TYR A 1 254 ? 8.135 1.248 -19.321 1.00 73.88 254 TYR A CA 1
ATOM 2034 C C . TYR A 1 254 ? 7.509 1.830 -18.039 1.00 73.88 254 TYR A C 1
ATOM 2036 O O . TYR A 1 254 ? 6.322 2.149 -17.991 1.00 73.88 254 TYR A O 1
ATOM 2044 N N . ILE A 1 255 ? 8.333 2.017 -17.004 1.00 79.88 255 ILE A N 1
ATOM 2045 C CA . ILE A 1 255 ? 7.981 2.837 -15.839 1.00 79.88 255 ILE A CA 1
ATOM 2046 C C . ILE A 1 255 ? 8.413 4.259 -16.148 1.00 79.88 255 ILE A C 1
ATOM 2048 O O . ILE A 1 255 ? 9.576 4.473 -16.507 1.00 79.88 255 ILE A O 1
ATOM 2052 N N . ASN A 1 256 ? 7.494 5.216 -15.988 1.00 76.62 256 ASN A N 1
ATOM 2053 C CA . ASN A 1 256 ? 7.789 6.611 -16.282 1.00 76.62 256 ASN A CA 1
ATOM 2054 C C . ASN A 1 256 ? 9.097 7.054 -15.602 1.00 76.62 256 ASN A C 1
ATOM 2056 O O . ASN A 1 256 ? 9.430 6.587 -14.514 1.00 76.62 256 ASN A O 1
ATOM 2060 N N . ASN A 1 257 ? 9.878 7.883 -16.297 1.00 75.00 257 ASN A N 1
ATOM 2061 C CA . ASN A 1 257 ? 11.214 8.350 -15.915 1.00 75.00 257 ASN A CA 1
ATOM 2062 C C . ASN A 1 257 ? 12.256 7.300 -15.474 1.00 75.00 257 ASN A C 1
ATOM 2064 O O . ASN A 1 257 ? 13.341 7.681 -15.029 1.00 75.00 257 ASN A O 1
ATOM 2068 N N . LEU A 1 258 ? 12.004 6.002 -15.657 1.00 82.00 258 LEU A N 1
ATOM 2069 C CA . LEU A 1 258 ? 12.889 4.932 -15.211 1.00 82.00 258 LEU A CA 1
ATOM 2070 C C . LEU A 1 258 ? 13.424 4.125 -16.399 1.00 82.00 258 LEU A C 1
ATOM 2072 O O . LEU A 1 258 ? 12.869 3.109 -16.807 1.00 82.00 258 LEU A O 1
ATOM 2076 N N . HIS A 1 259 ? 14.544 4.574 -16.970 1.00 80.19 259 HIS A N 1
ATOM 2077 C CA . HIS A 1 259 ? 15.209 3.887 -18.082 1.00 80.19 259 HIS A CA 1
ATOM 2078 C C . HIS A 1 259 ? 15.536 2.406 -17.754 1.00 80.19 259 HIS A C 1
ATOM 2080 O O . HIS A 1 259 ? 16.277 2.159 -16.797 1.00 80.19 259 HIS A O 1
ATOM 2086 N N . PRO A 1 260 ? 15.105 1.433 -18.588 1.00 80.56 260 PRO A N 1
ATOM 2087 C CA . PRO A 1 260 ? 15.148 0.001 -18.264 1.00 80.56 260 PRO A CA 1
ATOM 2088 C C . PRO A 1 260 ? 16.568 -0.547 -18.077 1.00 80.56 260 PRO A C 1
ATOM 2090 O O . PRO A 1 260 ? 16.810 -1.289 -17.141 1.00 80.56 260 PRO A O 1
ATOM 2093 N N . THR A 1 261 ? 17.552 -0.118 -18.880 1.00 84.12 261 THR A N 1
ATOM 2094 C CA . THR A 1 261 ? 18.956 -0.552 -18.689 1.00 84.12 261 THR A CA 1
ATOM 2095 C C . THR A 1 261 ? 19.698 0.212 -17.594 1.00 84.12 261 THR A C 1
ATOM 2097 O O . THR A 1 261 ? 20.361 -0.399 -16.761 1.00 84.12 261 THR A O 1
ATOM 2100 N N . ARG A 1 262 ? 19.616 1.553 -17.583 1.00 84.81 262 ARG A N 1
ATOM 2101 C CA . ARG A 1 262 ? 20.327 2.391 -16.601 1.00 84.81 262 ARG A CA 1
ATOM 2102 C C . ARG A 1 262 ? 19.880 2.091 -15.172 1.00 84.81 262 ARG A C 1
ATOM 2104 O O . ARG A 1 262 ? 20.712 2.070 -14.274 1.00 84.81 262 ARG A O 1
ATOM 2111 N N . TYR A 1 263 ? 18.587 1.837 -14.982 1.00 88.00 263 TYR A N 1
ATOM 2112 C CA . TYR A 1 263 ? 17.989 1.550 -13.683 1.00 88.00 263 TYR A CA 1
ATOM 2113 C C . TYR A 1 263 ? 17.424 0.127 -13.609 1.00 88.00 263 TYR A C 1
ATOM 2115 O O . TYR A 1 263 ? 16.438 -0.107 -12.914 1.00 88.00 263 TYR A O 1
ATOM 2123 N N . ALA A 1 264 ? 18.057 -0.833 -14.295 1.00 88.25 264 ALA A N 1
ATOM 2124 C CA . ALA A 1 264 ? 17.625 -2.235 -14.318 1.00 88.25 264 ALA A CA 1
ATOM 2125 C C . ALA A 1 264 ? 17.485 -2.830 -12.909 1.00 88.25 264 ALA A C 1
ATOM 2127 O O . ALA A 1 264 ? 16.518 -3.530 -12.614 1.00 88.25 264 ALA A O 1
ATOM 2128 N N . ALA A 1 265 ? 18.418 -2.495 -12.011 1.00 91.19 265 ALA A N 1
ATOM 2129 C CA . ALA A 1 265 ? 18.354 -2.913 -10.614 1.00 91.19 265 ALA A CA 1
ATOM 2130 C C . ALA A 1 265 ? 17.084 -2.393 -9.924 1.00 91.19 265 ALA A C 1
ATOM 2132 O O . ALA A 1 265 ? 16.411 -3.151 -9.236 1.00 91.19 265 ALA A O 1
ATOM 2133 N N . LEU A 1 266 ? 16.714 -1.129 -10.158 1.00 90.19 266 LEU A N 1
ATOM 2134 C CA . LEU A 1 266 ? 15.510 -0.547 -9.573 1.00 90.19 266 LEU A CA 1
ATOM 2135 C C . LEU A 1 266 ? 14.232 -1.156 -10.167 1.00 90.19 266 LEU A C 1
ATOM 2137 O O . LEU A 1 266 ? 13.304 -1.432 -9.417 1.00 90.19 266 LEU A O 1
ATOM 2141 N N . HIS A 1 267 ? 14.197 -1.443 -11.473 1.00 89.94 267 HIS A N 1
ATOM 2142 C CA . HIS A 1 267 ? 13.102 -2.204 -12.098 1.00 89.94 267 HIS A CA 1
ATOM 2143 C C . HIS A 1 267 ? 12.892 -3.558 -11.407 1.00 89.94 267 HIS A C 1
ATOM 2145 O O . HIS A 1 267 ? 11.781 -3.880 -10.991 1.00 89.94 267 HIS A O 1
ATOM 2151 N N . GLN A 1 268 ? 13.968 -4.321 -11.194 1.00 90.50 268 GLN A N 1
ATOM 2152 C CA . GLN A 1 268 ? 13.898 -5.600 -10.477 1.00 90.50 268 GLN A CA 1
ATOM 2153 C C . GLN A 1 268 ? 13.407 -5.427 -9.037 1.00 90.50 268 GLN A C 1
ATOM 2155 O O . GLN A 1 268 ? 12.572 -6.201 -8.573 1.00 90.50 268 GLN A O 1
ATOM 2160 N N . THR A 1 269 ? 13.884 -4.402 -8.328 1.00 92.19 269 THR A N 1
ATOM 2161 C CA . THR A 1 269 ? 13.418 -4.113 -6.969 1.00 92.19 269 THR A CA 1
ATOM 2162 C C . THR A 1 269 ? 11.927 -3.769 -6.938 1.00 92.19 269 THR A C 1
ATOM 2164 O O . THR A 1 269 ? 11.213 -4.288 -6.085 1.00 92.19 269 THR A O 1
ATOM 2167 N N . ILE A 1 270 ? 11.432 -2.943 -7.868 1.00 91.19 270 ILE A N 1
ATOM 2168 C CA . ILE A 1 270 ? 10.003 -2.602 -7.971 1.00 91.19 270 ILE A CA 1
ATOM 2169 C C . ILE A 1 270 ? 9.173 -3.865 -8.214 1.00 91.19 270 ILE A C 1
ATOM 2171 O O . ILE A 1 270 ? 8.172 -4.067 -7.538 1.00 91.19 270 ILE A O 1
ATOM 2175 N N . SER A 1 271 ? 9.609 -4.744 -9.118 1.00 91.75 271 SER A N 1
ATOM 2176 C CA . SER A 1 271 ? 8.955 -6.035 -9.370 1.00 91.75 271 SER A CA 1
ATOM 2177 C C . SER A 1 271 ? 8.847 -6.885 -8.090 1.00 91.75 271 SER A C 1
ATOM 2179 O O . SER A 1 271 ? 7.755 -7.344 -7.753 1.00 91.75 271 SER A O 1
ATOM 2181 N N . LYS A 1 272 ? 9.934 -7.021 -7.313 1.00 91.62 272 LYS A N 1
ATOM 2182 C CA . LYS A 1 272 ? 9.916 -7.730 -6.015 1.00 91.62 272 LYS A CA 1
ATOM 2183 C C . LYS A 1 272 ? 8.936 -7.100 -5.024 1.00 91.62 272 LYS A C 1
ATOM 2185 O O . LYS A 1 272 ? 8.255 -7.817 -4.298 1.00 91.62 272 LYS A O 1
ATOM 2190 N N . VAL A 1 273 ? 8.873 -5.770 -4.985 1.00 90.00 273 VAL A N 1
ATOM 2191 C CA . VAL A 1 273 ? 7.943 -5.025 -4.125 1.00 90.00 273 VAL A CA 1
ATOM 2192 C C . VAL A 1 273 ? 6.497 -5.281 -4.537 1.00 90.00 273 VAL A C 1
ATOM 2194 O O . VAL A 1 273 ? 5.678 -5.616 -3.688 1.00 90.00 273 VAL A O 1
ATOM 2197 N N . PHE A 1 274 ? 6.184 -5.191 -5.830 1.00 89.62 274 PHE A N 1
ATOM 2198 C CA .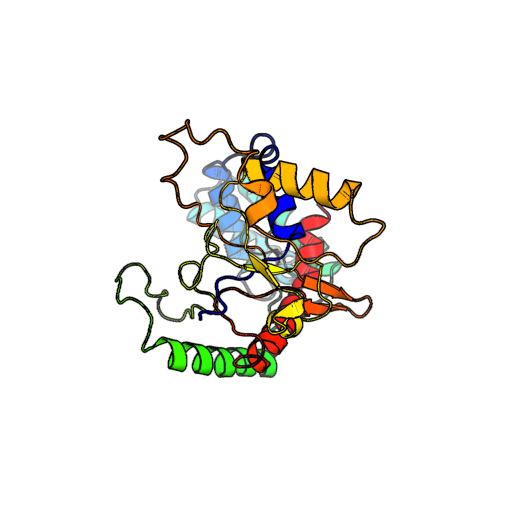 PHE A 1 274 ? 4.845 -5.484 -6.336 1.00 89.62 274 PHE A CA 1
ATOM 2199 C C . PHE A 1 274 ? 4.428 -6.922 -6.036 1.00 89.62 274 PHE A C 1
ATOM 2201 O O . PHE A 1 274 ? 3.306 -7.125 -5.590 1.00 89.62 274 PHE A O 1
ATOM 2208 N N . ALA A 1 275 ? 5.330 -7.898 -6.166 1.00 90.31 275 ALA A N 1
ATOM 2209 C CA . ALA A 1 275 ? 5.048 -9.287 -5.800 1.00 90.31 275 ALA A CA 1
ATOM 2210 C C . ALA A 1 275 ? 4.613 -9.442 -4.329 1.00 90.31 275 ALA A C 1
ATOM 2212 O O . ALA A 1 275 ? 3.761 -10.269 -4.023 1.00 90.31 275 ALA A O 1
ATOM 2213 N N . LYS A 1 276 ? 5.141 -8.616 -3.413 1.00 87.25 276 LYS A N 1
ATOM 2214 C CA . LYS A 1 276 ? 4.694 -8.583 -2.008 1.00 87.25 276 LYS A CA 1
ATOM 2215 C C . LYS A 1 276 ? 3.320 -7.934 -1.825 1.00 87.25 276 LYS A C 1
ATOM 2217 O O . LYS A 1 276 ? 2.644 -8.241 -0.851 1.00 87.25 276 LYS A O 1
ATOM 2222 N N . PHE A 1 277 ? 2.920 -7.045 -2.731 1.00 86.62 277 PHE A N 1
ATOM 2223 C CA . PHE A 1 277 ? 1.625 -6.369 -2.689 1.00 86.62 277 PHE A CA 1
ATOM 2224 C C . PHE A 1 277 ? 0.505 -7.132 -3.397 1.00 86.62 277 PHE A C 1
ATOM 2226 O O . PHE A 1 277 ? -0.651 -6.873 -3.082 1.00 86.62 277 PHE A O 1
ATOM 2233 N N . VAL A 1 278 ? 0.814 -8.061 -4.312 1.00 87.56 278 VAL A N 1
ATOM 2234 C CA . VAL A 1 278 ? -0.198 -8.843 -5.049 1.00 87.56 278 VAL A CA 1
ATOM 2235 C C . VAL A 1 278 ? -1.247 -9.468 -4.116 1.00 87.56 278 VAL A C 1
ATOM 2237 O O . VAL A 1 278 ? -2.423 -9.188 -4.341 1.00 87.56 278 VAL A O 1
ATOM 2240 N N . PRO A 1 279 ? -0.884 -10.183 -3.029 1.00 84.62 279 PRO A N 1
ATOM 2241 C CA . PRO A 1 279 ? -1.881 -10.745 -2.113 1.00 84.62 279 PRO A CA 1
ATOM 2242 C C . PRO A 1 279 ? -2.810 -9.684 -1.503 1.00 84.62 279 PRO A C 1
ATOM 2244 O O . PRO A 1 279 ? -4.023 -9.860 -1.459 1.00 84.62 279 PRO A O 1
ATOM 2247 N N . LEU A 1 280 ? -2.270 -8.515 -1.133 1.00 84.50 280 LEU A N 1
ATOM 2248 C CA . LEU A 1 280 ? -3.071 -7.410 -0.590 1.00 84.50 280 LEU A CA 1
ATOM 2249 C C . LEU A 1 280 ? -4.047 -6.834 -1.622 1.00 84.50 280 LEU A C 1
ATOM 2251 O O . LEU A 1 280 ? -5.145 -6.417 -1.266 1.00 84.50 280 LEU A O 1
ATOM 2255 N N . LEU A 1 281 ? -3.656 -6.791 -2.898 1.00 83.38 281 LEU A N 1
ATOM 2256 C CA . LEU A 1 281 ? -4.529 -6.343 -3.984 1.00 83.38 281 LEU A CA 1
ATOM 2257 C C . LEU A 1 281 ? -5.645 -7.359 -4.267 1.00 83.38 281 LEU A C 1
ATOM 2259 O O . LEU A 1 281 ? -6.774 -6.963 -4.564 1.00 83.38 281 LEU A O 1
ATOM 2263 N N . GLU A 1 282 ? -5.361 -8.655 -4.141 1.00 82.81 282 GLU A N 1
ATOM 2264 C CA . GLU A 1 282 ? -6.367 -9.718 -4.254 1.00 82.81 282 GLU A CA 1
ATOM 2265 C C . GLU A 1 282 ? -7.439 -9.590 -3.162 1.00 82.81 282 GLU A C 1
ATOM 2267 O O . GLU A 1 282 ? -8.628 -9.695 -3.464 1.00 82.81 282 GLU A O 1
ATOM 2272 N N . GLN A 1 283 ? -7.059 -9.235 -1.929 1.00 77.44 283 GLN A N 1
ATOM 2273 C CA . GLN A 1 283 ? -8.027 -8.970 -0.854 1.00 77.44 283 GLN A CA 1
ATOM 2274 C C . GLN A 1 283 ? -8.970 -7.798 -1.173 1.00 77.44 283 GLN A C 1
ATOM 2276 O O . GLN A 1 283 ? -10.141 -7.830 -0.824 1.00 77.44 283 GLN A O 1
ATOM 2281 N N . VAL A 1 284 ? -8.489 -6.752 -1.856 1.00 76.62 284 VAL A N 1
ATOM 2282 C CA . VAL A 1 284 ? -9.325 -5.588 -2.224 1.00 76.62 284 VAL A CA 1
ATOM 2283 C C . VAL A 1 284 ? -10.272 -5.899 -3.384 1.00 76.62 284 VAL A C 1
ATOM 2285 O O . VAL A 1 284 ? -11.327 -5.286 -3.510 1.00 76.62 284 VAL A O 1
ATOM 2288 N N . THR A 1 285 ? -9.875 -6.804 -4.276 1.00 67.81 285 THR A N 1
ATOM 2289 C CA . THR A 1 285 ? -10.618 -7.102 -5.513 1.00 67.81 285 THR A CA 1
ATOM 2290 C C . THR A 1 285 ? -11.604 -8.258 -5.375 1.00 67.81 285 THR A C 1
ATOM 2292 O O . THR A 1 285 ? -12.346 -8.533 -6.318 1.00 67.81 285 THR A O 1
ATOM 2295 N N . THR A 1 286 ? -11.613 -8.930 -4.225 1.00 60.19 286 THR A N 1
ATOM 2296 C CA . THR A 1 286 ? -12.516 -10.046 -3.921 1.00 60.19 286 THR A CA 1
ATOM 2297 C C . THR A 1 286 ? -13.800 -9.627 -3.192 1.00 60.19 286 THR A C 1
ATOM 2299 O O . THR A 1 286 ? -14.704 -10.459 -3.082 1.00 60.19 286 THR A O 1
ATOM 2302 N N . ASP A 1 287 ? -13.904 -8.357 -2.777 1.00 46.72 287 ASP A N 1
ATOM 2303 C CA . ASP A 1 287 ? -15.112 -7.718 -2.218 1.00 46.72 287 ASP A CA 1
ATOM 2304 C C . ASP A 1 287 ? -16.127 -7.296 -3.304 1.00 46.72 287 ASP A C 1
ATOM 2306 O O . ASP A 1 287 ? -17.348 -7.508 -3.093 1.00 46.72 287 ASP A O 1
#

Organism: NCBI:txid1052879

Sequence (287 aa):
MSFSDKVCLEDIEGLYAKGAYFETHAVKPKTRVELRMIKASAFIRSSPEWSEQLNDENKRQEWAAQVKDTYKLIDKEVEYIFEELEYYALLKKNGVDGEELGSFDNVWTNDSANDSELAKEIKYNAAVLESDFAQGRTNDANSAPPVGSQVLVDPFLYPFVASDSQVLAKPTESPEDWLNPELLRVCPGSLKHWAWTINYLNNHMSNSGDVCDERKFSHLVNWDDNTAHDKVCKCWLPTDFDVKEDGSVVIRSYINNLHPTRYAALHQTISKVFAKFVPLLEQVTTD

InterPro domains:
  IPR025340 Protein of unknown function DUF4246 [PTHR33119] (12-286)
  IPR049192 Domain of unknown function DUF4246, C-terminal [PF14033] (76-286)

Radius of gyration: 25.23 Å; chains: 1; bounding box: 46×44×79 Å

Foldseek 3Di:
DDLLQEAALVLLVVVVVCPPPPPPCDPPDDDLLVVLLLQLLQVLVPDPPSLVCLPPPVSLVVSLVVSCVVSVDDPVSSVVSSVVSPVQSVCCVVDDPQWHDHSDPLFIDGPVLPDVVLVVLLVVLLVVLCVVCVVPDDPPVVPDDDVPDGCSADQPASWHWAQRGKYFPDFAPAQCCSVPPVRIDGHHRDPVVSVVVVVVCVVPVPDDPDDDDPVVCVVVDPPPPPPRRPPGDTDHTDWDWDQDPVLFIGTRHDGHPQRCVVSVSNNNSVRVVVSSCVSSVVVSVVD

Secondary structure (DSSP, 8-state):
--TTSEEEHHHHHHHHHGGGSSSS-PPPPPPHHHHHHHHHHHHHHTSTTHHHHTT-HHHHHHHHHHHHHHHT--HHHHHHHHHHHHHHHHHHHHS-TT-EE-SSTT-EE-GGG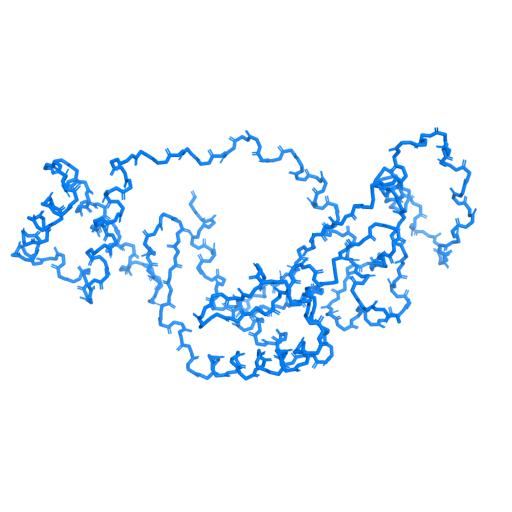--HHHHHHHHHHHHHHHHHHTTTS---TTSSPPTT---SS-TTSS-EETTTSEEESS--SSGGGGG-GGGEEEPPS-HHHHHHHHHHHHHHTTS------GGGGTTSS-TT-TTSTT---EE--PPPEEE-TTS-EEE-SPBTTB-TTTTHHHHHHHHHHHHHHHHHHHHHH--